Protein AF-A0A3B9GGZ8-F1 (afdb_monomer_lite)

pLDDT: mean 80.08, std 14.39, range [38.78, 94.44]

Secondary structure (DSSP, 8-state):
---PPPPP----------S--THHHHHHHHHHHHHHHHS-GGGHHHHHHHHHHHHHHTT--HHHHHHHSHHHHHHHTHHHHHT--HHHHHTT--TTSHHHHHHHHHHHHHHHHHHHHHHHHHHHT--HHHHHHHHHHHTGGG-HHHHHHHHHHHHHHHHHHHHHHHHHHHHHHHHHHTT--TTT-HHHHHHHHHHHHHHHHHHHHHHHHHHHHHH-GGGGG-THHHHHHHHHHHHHHHH--

Sequence (241 aa):
MSAAPSRPRQVHCVRSYRGLRGVGRFALYATLQIALFSVPPAALGAVALLILGLGYYEGLAWAAWLRRSWPALLIALGPALAAIPFKALTQGAGTAHWWPLWLPGLMRSARFFLVLSSAAWLSYGMSPVDLRDLIARLLKPLGKRLSGGIARAASLMLAFLPWTMAELKRADEAARLRGSDPAQRPLKHLAALSVPLAVRTLEKARRSAEALSLRDTGMAAAPFENAATSIAASVDKARRQ

Structure (mmCIF, N/CA/C/O backbone):
data_AF-A0A3B9GGZ8-F1
#
_entry.id   AF-A0A3B9GGZ8-F1
#
loop_
_atom_site.group_PDB
_atom_site.id
_atom_site.type_symbol
_atom_site.label_atom_id
_atom_site.label_alt_id
_atom_site.label_comp_id
_atom_site.label_asym_id
_atom_site.label_entity_id
_atom_site.label_seq_id
_atom_site.pdbx_PDB_ins_code
_atom_site.Cartn_x
_atom_site.Cartn_y
_atom_site.Cartn_z
_atom_site.occupancy
_atom_site.B_iso_or_equiv
_atom_site.auth_seq_id
_atom_site.auth_comp_id
_atom_site.auth_asym_id
_atom_site.auth_atom_id
_atom_site.pdbx_PDB_model_num
ATOM 1 N N . MET A 1 1 ? -40.585 32.257 14.306 1.00 40.88 1 MET A N 1
ATOM 2 C CA . MET A 1 1 ? -39.816 31.993 13.068 1.00 40.88 1 MET A CA 1
ATOM 3 C C . MET A 1 1 ? -38.906 30.803 13.311 1.00 40.88 1 MET A C 1
ATOM 5 O O . MET A 1 1 ? -37.999 30.891 14.124 1.00 40.88 1 MET A O 1
ATOM 9 N N . SER A 1 2 ? -39.247 29.667 12.703 1.00 40.97 2 SER A N 1
ATOM 10 C CA . SER A 1 2 ? -38.590 28.369 12.888 1.00 40.97 2 SER A CA 1
ATOM 11 C C . SER A 1 2 ? -37.432 28.239 11.894 1.00 40.97 2 SER A C 1
ATOM 13 O O . SER A 1 2 ? -37.660 28.302 10.687 1.00 40.97 2 SER A O 1
ATOM 15 N N . ALA A 1 3 ? -36.199 28.108 12.386 1.00 44.66 3 ALA A N 1
ATOM 16 C CA . ALA A 1 3 ? -35.019 27.868 11.560 1.00 44.66 3 ALA A CA 1
ATOM 17 C C . ALA A 1 3 ? -34.732 26.359 11.522 1.00 44.66 3 ALA A C 1
ATOM 19 O O . ALA A 1 3 ? -34.326 25.761 12.517 1.00 44.66 3 ALA A O 1
ATOM 20 N N . ALA A 1 4 ? -34.983 25.740 10.370 1.00 46.06 4 ALA A N 1
ATOM 21 C CA . ALA A 1 4 ? -34.677 24.338 10.116 1.00 46.06 4 ALA A CA 1
ATOM 22 C C . ALA A 1 4 ? -33.152 24.114 10.004 1.00 46.06 4 ALA A C 1
ATOM 24 O O . ALA A 1 4 ? -32.469 24.914 9.359 1.00 46.06 4 ALA A O 1
ATOM 25 N N . PRO A 1 5 ? -32.594 23.023 10.563 1.00 53.38 5 PRO A N 1
ATOM 26 C CA . PRO A 1 5 ? -31.178 22.713 10.417 1.00 53.38 5 PRO A CA 1
ATOM 27 C C . PRO A 1 5 ? -30.857 22.214 9.001 1.00 53.38 5 PRO A C 1
ATOM 29 O O . PRO A 1 5 ? -31.481 21.294 8.464 1.00 53.38 5 PRO A O 1
ATOM 32 N N . SER A 1 6 ? -29.842 22.832 8.405 1.00 52.91 6 SER A N 1
ATOM 33 C CA . SER A 1 6 ? -29.263 22.506 7.107 1.00 52.91 6 SER A CA 1
ATOM 34 C C . SER A 1 6 ? -28.698 21.079 7.092 1.00 52.91 6 SER A C 1
ATOM 36 O O . SER A 1 6 ? -27.754 20.740 7.805 1.00 52.91 6 SER A O 1
ATOM 38 N N . ARG A 1 7 ? -29.272 20.214 6.247 1.00 44.19 7 ARG A N 1
ATOM 39 C CA . ARG A 1 7 ? -28.728 18.874 5.981 1.00 44.19 7 ARG A CA 1
ATOM 40 C C . ARG A 1 7 ? -27.367 19.000 5.279 1.00 44.19 7 ARG A C 1
ATOM 42 O O . ARG A 1 7 ? -27.292 19.693 4.261 1.00 44.19 7 ARG A O 1
ATOM 49 N N . PRO A 1 8 ? -26.307 18.303 5.724 1.00 49.88 8 PRO A N 1
ATOM 50 C CA . PRO A 1 8 ? -25.069 18.249 4.961 1.00 49.88 8 PRO A CA 1
ATOM 51 C C . PRO A 1 8 ? -25.306 17.502 3.640 1.00 49.88 8 PRO A C 1
ATOM 53 O O . PRO A 1 8 ? -25.761 16.356 3.631 1.00 49.88 8 PRO A O 1
ATOM 56 N N . ARG A 1 9 ? -24.989 18.159 2.515 1.00 44.34 9 ARG A N 1
ATOM 57 C CA . ARG A 1 9 ? -24.921 17.548 1.178 1.00 44.34 9 ARG A CA 1
ATOM 58 C C . ARG A 1 9 ? -23.918 16.394 1.208 1.00 44.34 9 ARG A C 1
ATOM 60 O O . ARG A 1 9 ? -22.712 16.618 1.131 1.00 44.34 9 ARG A O 1
ATOM 67 N N . GLN A 1 10 ? -24.404 15.158 1.275 1.00 42.16 10 GLN A N 1
ATOM 68 C CA . GLN A 1 10 ? -23.586 14.002 0.929 1.00 42.16 10 GLN A CA 1
ATOM 69 C C . GLN A 1 10 ? -23.452 13.933 -0.590 1.00 42.16 10 GLN A C 1
ATOM 71 O O . GLN A 1 10 ? -24.317 13.417 -1.292 1.00 42.16 10 GLN A O 1
ATOM 76 N N . VAL A 1 11 ? -22.349 14.471 -1.103 1.00 40.03 11 VAL A N 1
ATOM 77 C CA . VAL A 1 11 ? -21.915 14.236 -2.481 1.00 40.03 11 VAL A CA 1
ATOM 78 C C . VAL A 1 11 ? -21.205 12.883 -2.511 1.00 40.03 11 VAL A C 1
ATOM 80 O O . VAL A 1 11 ? -19.980 12.805 -2.536 1.00 40.03 11 VAL A O 1
ATOM 83 N N . HIS A 1 12 ? -21.970 11.793 -2.491 1.00 38.78 12 HIS A N 1
ATOM 84 C CA . HIS A 1 12 ? -21.460 10.507 -2.958 1.00 38.78 12 HIS A CA 1
ATOM 85 C C . HIS A 1 12 ? -21.595 10.475 -4.478 1.00 38.78 12 HIS A C 1
ATOM 87 O O . HIS A 1 12 ? -22.550 9.946 -5.037 1.00 38.78 12 HIS A O 1
ATOM 93 N N . CYS A 1 13 ? -20.623 11.083 -5.158 1.00 39.72 13 CYS A N 1
ATOM 94 C CA . CYS A 1 13 ? -20.461 10.904 -6.592 1.00 39.72 13 CYS A CA 1
ATOM 95 C C . CYS A 1 13 ? -19.906 9.489 -6.814 1.00 39.72 13 CYS A C 1
ATOM 97 O O . CYS A 1 13 ? -18.695 9.273 -6.835 1.00 39.72 13 CYS A O 1
ATOM 99 N N . VAL A 1 14 ? -20.799 8.499 -6.892 1.00 45.41 14 VAL A N 1
ATOM 100 C CA . VAL A 1 14 ? -20.457 7.143 -7.330 1.00 45.41 14 VAL A CA 1
ATOM 101 C C . VAL A 1 14 ? -20.193 7.237 -8.827 1.00 45.41 14 VAL A C 1
ATOM 103 O O . VAL A 1 14 ? -21.093 7.092 -9.652 1.00 45.41 14 VAL A O 1
ATOM 106 N N . ARG A 1 15 ? -18.952 7.572 -9.189 1.00 52.91 15 ARG A N 1
ATOM 107 C CA . ARG A 1 15 ? -18.510 7.521 -10.580 1.00 52.91 15 ARG A CA 1
ATOM 108 C C . ARG A 1 15 ? -18.639 6.065 -11.023 1.00 52.91 15 ARG A C 1
ATOM 110 O O . ARG A 1 15 ? -18.058 5.173 -10.413 1.00 52.91 15 ARG A O 1
ATOM 117 N N . SER A 1 16 ? -19.469 5.827 -12.032 1.00 44.66 16 SER A N 1
ATOM 118 C CA . SER A 1 16 ? -19.675 4.499 -12.603 1.00 44.66 16 SER A CA 1
ATOM 119 C C . SER A 1 16 ? -18.382 4.063 -13.293 1.00 44.66 16 SER A C 1
ATOM 121 O O . SER A 1 16 ? -18.055 4.532 -14.383 1.00 44.66 16 SER A O 1
ATOM 123 N N . TYR A 1 17 ? -17.597 3.224 -12.619 1.00 53.62 17 TYR A N 1
ATOM 124 C CA . TYR A 1 17 ? -16.383 2.646 -13.180 1.00 53.62 17 TYR A CA 1
ATOM 125 C C . TYR A 1 17 ? -16.788 1.574 -14.197 1.00 53.62 17 TYR A C 1
ATOM 127 O O . TYR A 1 17 ? -17.181 0.469 -13.834 1.00 53.62 17 TYR A O 1
ATOM 135 N N . ARG A 1 18 ? -16.698 1.911 -15.488 1.00 52.03 18 ARG A N 1
ATOM 136 C CA . ARG A 1 18 ? -16.969 1.020 -16.635 1.00 52.03 18 ARG A CA 1
ATOM 137 C C . ARG A 1 18 ? -15.861 -0.025 -16.895 1.00 52.03 18 ARG A C 1
ATOM 139 O O . ARG A 1 18 ? -15.804 -0.592 -17.978 1.00 52.03 18 ARG A O 1
ATOM 146 N N . GLY A 1 19 ? -14.979 -0.279 -15.928 1.00 57.66 19 GLY A N 1
ATOM 147 C CA . GLY A 1 19 ? -13.815 -1.162 -16.071 1.00 57.66 19 GLY A CA 1
ATOM 148 C C . GLY A 1 19 ? -13.923 -2.461 -15.272 1.00 57.66 19 GLY A C 1
ATOM 149 O O . GLY A 1 19 ? -14.731 -2.565 -14.349 1.00 57.66 19 GLY A O 1
ATOM 150 N N . LEU A 1 20 ? -13.082 -3.440 -15.643 1.00 60.66 20 LEU A N 1
ATOM 151 C CA . LEU A 1 20 ? -12.813 -4.701 -14.930 1.00 60.66 20 LEU A CA 1
ATOM 152 C C . LEU A 1 20 ? -12.931 -4.502 -13.407 1.00 60.66 20 LEU A C 1
ATOM 154 O O . LEU A 1 20 ? -12.387 -3.541 -12.886 1.00 60.66 20 LEU A O 1
ATOM 158 N N . ARG A 1 21 ? -13.624 -5.374 -12.664 1.00 69.81 21 ARG A N 1
ATOM 159 C CA . ARG A 1 21 ? -13.810 -5.212 -11.203 1.00 69.81 21 ARG A CA 1
ATOM 160 C C . ARG A 1 21 ? -12.990 -6.230 -10.412 1.00 69.81 21 ARG A C 1
ATOM 162 O O . ARG A 1 21 ? -12.800 -7.369 -10.843 1.00 69.81 21 ARG A O 1
ATOM 169 N N . GLY A 1 22 ? -12.529 -5.819 -9.230 1.00 73.81 22 GLY A N 1
ATOM 170 C CA . GLY A 1 22 ? -11.928 -6.699 -8.223 1.00 73.81 22 GLY A CA 1
ATOM 171 C C . GLY A 1 22 ? -10.717 -7.496 -8.723 1.00 73.81 22 GLY A C 1
ATOM 172 O O . GLY A 1 22 ? -9.705 -6.926 -9.130 1.00 73.81 22 GLY A O 1
ATOM 173 N N . VAL A 1 23 ? -10.824 -8.830 -8.684 1.00 81.62 23 VAL A N 1
ATOM 174 C CA . VAL A 1 23 ? -9.724 -9.771 -8.976 1.00 81.62 23 VAL A CA 1
ATOM 175 C C . VAL A 1 23 ? -9.163 -9.614 -10.387 1.00 81.62 23 VAL A C 1
ATOM 177 O O . VAL A 1 23 ? -7.957 -9.736 -10.554 1.00 81.62 23 VAL A O 1
ATOM 180 N N . GLY A 1 24 ? -9.993 -9.299 -11.388 1.00 85.06 24 GLY A N 1
ATOM 181 C CA . GLY A 1 24 ? -9.528 -9.154 -12.772 1.00 85.06 24 GLY A CA 1
ATOM 182 C C . GLY A 1 24 ? -8.521 -8.013 -12.941 1.00 85.06 24 GLY A C 1
ATOM 183 O O . GLY A 1 24 ? -7.494 -8.188 -13.589 1.00 85.06 24 GLY A O 1
ATOM 184 N N . ARG A 1 25 ? -8.755 -6.869 -12.282 1.00 86.88 25 ARG A N 1
ATOM 185 C CA . ARG A 1 25 ? -7.796 -5.750 -12.281 1.00 86.88 25 ARG A CA 1
ATOM 186 C C . ARG A 1 25 ? -6.508 -6.102 -11.567 1.00 86.88 25 ARG A C 1
ATOM 188 O O . ARG A 1 25 ? -5.439 -5.732 -12.031 1.00 86.88 25 ARG A O 1
ATOM 195 N N . PHE A 1 26 ? -6.612 -6.788 -10.432 1.00 89.12 26 PHE A N 1
ATOM 196 C CA . PHE A 1 26 ? -5.434 -7.206 -9.685 1.00 89.12 26 PHE A CA 1
ATOM 197 C C . PHE A 1 26 ? -4.608 -8.228 -10.459 1.00 89.12 26 PHE A C 1
ATOM 199 O O . PHE A 1 26 ? -3.391 -8.116 -10.476 1.00 89.12 26 PHE A O 1
ATOM 206 N N . ALA A 1 27 ? -5.258 -9.183 -11.126 1.00 90.00 27 ALA A N 1
ATOM 207 C CA . ALA A 1 27 ? -4.586 -10.133 -11.999 1.00 90.00 27 ALA A CA 1
ATOM 208 C C . ALA A 1 27 ? -3.876 -9.395 -13.139 1.00 90.00 27 ALA A C 1
ATOM 210 O O . ALA A 1 27 ? -2.686 -9.607 -13.331 1.00 90.00 27 ALA A O 1
ATOM 211 N N . LEU A 1 28 ? -4.556 -8.453 -13.806 1.00 90.88 28 LEU A N 1
ATOM 212 C CA . LEU A 1 28 ? -3.945 -7.625 -14.849 1.00 90.88 28 LEU A CA 1
ATOM 213 C C . LEU A 1 28 ? -2.751 -6.823 -14.320 1.00 90.88 28 LEU A C 1
ATOM 215 O O . LEU A 1 28 ? -1.699 -6.802 -14.948 1.00 90.88 28 LEU A O 1
ATOM 219 N N . TYR A 1 29 ? -2.889 -6.206 -13.148 1.00 91.81 29 TYR A N 1
ATOM 220 C CA . TYR A 1 29 ? -1.802 -5.506 -12.472 1.00 91.81 29 TYR A CA 1
ATOM 221 C C . TYR A 1 29 ? -0.632 -6.444 -12.157 1.00 91.81 29 TYR A C 1
ATOM 223 O O . TYR A 1 29 ? 0.507 -6.107 -12.457 1.00 91.81 29 TYR A O 1
ATOM 231 N N . ALA A 1 30 ? -0.891 -7.624 -11.593 1.00 91.31 30 ALA A N 1
ATOM 232 C CA . ALA A 1 30 ? 0.137 -8.604 -11.265 1.00 91.31 30 ALA A CA 1
ATOM 233 C C . ALA A 1 30 ? 0.865 -9.087 -12.527 1.00 91.31 30 ALA A C 1
ATOM 235 O O . ALA A 1 30 ? 2.093 -9.112 -12.548 1.00 91.31 30 ALA A O 1
ATOM 236 N N . THR A 1 31 ? 0.129 -9.380 -13.603 1.00 92.12 31 THR A N 1
ATOM 237 C CA . THR A 1 31 ? 0.699 -9.696 -14.917 1.00 92.12 31 THR A CA 1
ATOM 238 C C . THR A 1 31 ? 1.547 -8.544 -15.442 1.00 92.12 31 THR A C 1
ATOM 240 O O . THR A 1 31 ? 2.644 -8.778 -15.937 1.00 92.12 31 THR A O 1
ATOM 243 N N . LEU A 1 32 ? 1.086 -7.301 -15.293 1.00 91.69 32 LEU A N 1
ATOM 244 C CA . LEU A 1 32 ? 1.820 -6.122 -15.733 1.00 91.69 32 LEU A CA 1
ATOM 245 C C . LEU A 1 32 ? 3.104 -5.913 -14.920 1.00 91.69 32 LEU A C 1
ATOM 247 O O . LEU A 1 32 ? 4.127 -5.548 -15.492 1.00 91.69 32 LEU A O 1
ATOM 251 N N . GLN A 1 33 ? 3.084 -6.203 -13.617 1.00 93.38 33 GLN A N 1
ATOM 252 C CA . GLN A 1 33 ? 4.286 -6.164 -12.784 1.00 93.38 33 GLN A CA 1
ATOM 253 C C . GLN A 1 33 ? 5.278 -7.261 -13.169 1.00 93.38 33 GLN A C 1
ATOM 255 O O . GLN A 1 33 ? 6.458 -6.970 -13.341 1.00 93.38 33 GLN A O 1
ATOM 260 N N . ILE A 1 34 ? 4.819 -8.498 -13.375 1.00 92.50 34 ILE A N 1
ATOM 261 C CA . ILE A 1 34 ? 5.681 -9.587 -13.857 1.00 92.50 34 ILE A CA 1
ATOM 262 C C . ILE A 1 34 ? 6.294 -9.203 -15.209 1.00 92.50 34 ILE A C 1
ATOM 264 O O . ILE A 1 34 ? 7.510 -9.270 -15.375 1.00 92.50 34 ILE A O 1
ATOM 268 N N . ALA A 1 35 ? 5.478 -8.705 -16.142 1.00 89.75 35 ALA A N 1
ATOM 269 C CA . ALA A 1 35 ? 5.946 -8.238 -17.441 1.00 89.75 35 ALA A CA 1
ATOM 270 C C . ALA A 1 35 ? 7.008 -7.138 -17.299 1.00 89.75 35 ALA A C 1
ATOM 272 O O . ALA A 1 35 ? 8.045 -7.203 -17.947 1.00 89.75 35 ALA A O 1
ATOM 273 N N . LEU A 1 36 ? 6.816 -6.165 -16.410 1.00 90.75 36 LEU A N 1
ATOM 274 C CA . LEU A 1 36 ? 7.761 -5.065 -16.230 1.00 90.75 36 LEU A CA 1
ATOM 275 C C . LEU A 1 36 ? 9.162 -5.523 -15.781 1.00 90.75 36 LEU A C 1
ATOM 277 O O . LEU A 1 36 ? 10.165 -4.915 -16.172 1.00 90.75 36 LEU A O 1
ATOM 281 N N . PHE A 1 37 ? 9.239 -6.595 -14.987 1.00 89.44 37 PHE A N 1
ATOM 282 C CA . PHE A 1 37 ? 10.506 -7.183 -14.547 1.00 89.44 37 PHE A CA 1
ATOM 283 C C . PHE A 1 37 ? 11.090 -8.192 -15.545 1.00 89.44 37 PHE A C 1
ATOM 285 O O . PHE A 1 37 ? 12.311 -8.305 -15.629 1.00 89.44 37 PHE A O 1
ATOM 292 N N . SER A 1 38 ? 10.257 -8.890 -16.318 1.00 89.31 38 SER A N 1
ATOM 293 C CA . SER A 1 38 ? 10.705 -9.908 -17.279 1.00 89.31 38 SER A CA 1
ATOM 294 C C . SER A 1 38 ? 11.048 -9.355 -18.667 1.00 89.31 38 SER A C 1
ATOM 296 O O . SER A 1 38 ? 11.796 -9.988 -19.408 1.00 89.31 38 SER A O 1
ATOM 298 N N . VAL A 1 39 ? 10.505 -8.197 -19.048 1.00 87.88 39 VAL A N 1
ATOM 299 C CA . VAL A 1 39 ? 10.599 -7.670 -20.417 1.00 87.88 39 VAL A CA 1
ATOM 300 C C . VAL A 1 39 ? 11.950 -6.973 -20.684 1.00 87.88 39 VAL A C 1
ATOM 302 O O . VAL A 1 39 ? 12.444 -6.204 -19.842 1.00 87.88 39 VAL A O 1
ATOM 305 N N . PRO A 1 40 ? 12.559 -7.194 -21.872 1.00 85.56 40 PRO A N 1
ATOM 306 C CA . PRO A 1 40 ? 13.797 -6.528 -22.270 1.00 85.56 40 PRO A CA 1
ATOM 307 C C . PRO A 1 40 ? 13.621 -5.006 -22.402 1.00 85.56 40 PRO A C 1
ATOM 309 O O . PRO A 1 40 ? 12.521 -4.522 -22.674 1.00 85.56 40 PRO A O 1
ATOM 312 N N . PRO A 1 41 ? 14.706 -4.221 -22.269 1.00 79.25 41 PRO A N 1
ATOM 313 C CA . PRO A 1 41 ? 14.638 -2.758 -22.260 1.00 79.25 41 PRO A CA 1
ATOM 314 C C . PRO A 1 41 ? 13.979 -2.158 -23.512 1.00 79.25 41 PRO A C 1
ATOM 316 O O . PRO A 1 41 ? 13.286 -1.152 -23.401 1.00 79.25 41 PRO A O 1
ATOM 319 N N . ALA A 1 42 ? 14.109 -2.805 -24.675 1.00 83.25 42 ALA A N 1
ATOM 320 C CA . ALA A 1 42 ? 13.475 -2.367 -25.921 1.00 83.25 42 ALA A CA 1
ATOM 321 C C . ALA A 1 42 ? 11.933 -2.378 -25.865 1.00 83.25 42 ALA A C 1
ATOM 323 O O . ALA A 1 42 ? 11.281 -1.545 -26.486 1.00 83.25 42 ALA A O 1
ATOM 324 N N . ALA A 1 43 ? 11.340 -3.288 -25.090 1.00 86.25 43 ALA A N 1
ATOM 325 C CA . ALA A 1 43 ? 9.890 -3.439 -24.986 1.00 86.25 43 ALA A CA 1
ATOM 326 C C . ALA A 1 43 ? 9.285 -2.701 -23.774 1.00 86.25 43 ALA A C 1
ATOM 328 O O . ALA A 1 43 ? 8.064 -2.675 -23.614 1.00 86.25 43 ALA A O 1
ATOM 329 N N . LEU A 1 44 ? 10.105 -2.011 -22.965 1.00 86.44 44 LEU A N 1
ATOM 330 C CA . LEU A 1 44 ? 9.617 -1.139 -21.887 1.00 86.44 44 LEU A CA 1
ATOM 331 C C . LEU A 1 44 ? 8.702 -0.029 -22.409 1.00 86.44 44 LEU A C 1
ATOM 333 O O . LEU A 1 44 ? 7.728 0.311 -21.744 1.00 86.44 44 LEU A O 1
ATOM 337 N N . GLY A 1 45 ? 8.982 0.508 -23.602 1.00 87.94 45 GLY A N 1
ATOM 338 C CA . GLY A 1 45 ? 8.139 1.527 -24.231 1.00 87.94 45 GLY A CA 1
ATOM 339 C C . GLY A 1 45 ? 6.722 1.023 -24.512 1.00 87.94 45 GLY A C 1
ATOM 340 O O . GLY A 1 45 ? 5.754 1.721 -24.223 1.00 87.94 45 GLY A O 1
ATOM 341 N N . ALA A 1 46 ? 6.582 -0.218 -24.985 1.00 89.31 46 ALA A N 1
ATOM 342 C CA . ALA A 1 46 ? 5.276 -0.828 -25.230 1.00 89.31 46 ALA A CA 1
ATOM 343 C C . ALA A 1 46 ? 4.486 -1.025 -23.925 1.00 89.31 46 ALA A C 1
ATOM 345 O O . ALA A 1 46 ? 3.304 -0.690 -23.860 1.00 89.31 46 ALA A O 1
ATOM 346 N N . VAL A 1 47 ? 5.149 -1.492 -22.858 1.00 90.12 47 VAL A N 1
ATOM 347 C CA . VAL A 1 47 ? 4.530 -1.614 -21.526 1.00 90.12 47 VAL A CA 1
ATOM 348 C C . VAL A 1 47 ? 4.150 -0.236 -20.972 1.00 90.12 47 VAL A C 1
ATOM 350 O O . VAL A 1 47 ? 3.065 -0.083 -20.415 1.00 90.12 47 VAL A O 1
ATOM 353 N N . ALA A 1 48 ? 4.988 0.787 -21.166 1.00 90.62 48 ALA A N 1
ATOM 354 C CA . ALA A 1 48 ? 4.682 2.159 -20.761 1.00 90.62 48 ALA A CA 1
ATOM 355 C C . ALA A 1 48 ? 3.417 2.677 -21.456 1.00 90.62 48 ALA A C 1
ATOM 357 O O . ALA A 1 48 ? 2.512 3.176 -20.789 1.00 90.62 48 ALA A O 1
ATOM 358 N N . LEU A 1 49 ? 3.326 2.514 -22.780 1.00 91.44 49 LEU A N 1
ATOM 359 C CA . LEU A 1 49 ? 2.153 2.910 -23.560 1.00 91.44 49 LEU A CA 1
ATOM 360 C C . LEU A 1 49 ? 0.894 2.159 -23.118 1.00 91.44 49 LEU A C 1
ATOM 362 O O . LEU A 1 49 ? -0.161 2.776 -22.995 1.00 91.44 49 LEU A O 1
ATOM 366 N N . LEU A 1 50 ? 1.008 0.864 -22.806 1.00 91.69 50 LEU A N 1
ATOM 367 C CA . LEU A 1 50 ? -0.096 0.068 -22.270 1.00 91.69 50 LEU A CA 1
ATOM 368 C C . LEU A 1 50 ? -0.607 0.639 -20.936 1.00 91.69 50 LEU A C 1
ATOM 370 O O . LEU A 1 50 ? -1.807 0.864 -20.793 1.00 91.69 50 LEU A O 1
ATOM 374 N N . ILE A 1 51 ? 0.288 0.915 -19.977 1.00 89.81 51 ILE A N 1
ATOM 375 C CA . ILE A 1 51 ? -0.074 1.502 -18.671 1.00 89.81 51 ILE A CA 1
ATOM 376 C C . ILE A 1 51 ? -0.738 2.866 -18.869 1.00 89.81 51 ILE A C 1
ATOM 378 O O . ILE A 1 51 ? -1.793 3.135 -18.292 1.00 89.81 51 ILE A O 1
ATOM 382 N N . LEU A 1 52 ? -0.132 3.731 -19.687 1.00 89.81 52 LEU A N 1
ATOM 383 C CA . LEU A 1 52 ? -0.639 5.078 -19.932 1.00 89.81 52 LEU A CA 1
ATOM 384 C C . LEU A 1 52 ? -2.011 5.048 -20.615 1.00 89.81 52 LEU A C 1
ATOM 386 O O . LEU A 1 52 ? -2.899 5.796 -20.201 1.00 89.81 52 LEU A O 1
ATOM 390 N N . GLY A 1 53 ? -2.202 4.155 -21.590 1.00 89.06 53 GLY A N 1
ATOM 391 C CA . GLY A 1 53 ? -3.468 3.933 -22.287 1.00 89.06 53 GLY A CA 1
ATOM 392 C C . GLY A 1 53 ? -4.569 3.407 -21.365 1.00 89.06 53 GLY A C 1
ATOM 393 O O . GLY A 1 53 ? -5.675 3.943 -21.374 1.00 89.06 53 GLY A O 1
ATOM 394 N N . LEU A 1 54 ? -4.253 2.434 -20.502 1.00 87.38 54 LEU A N 1
ATOM 395 C CA . LEU A 1 54 ? -5.159 1.938 -19.455 1.00 87.38 54 LEU A CA 1
ATOM 396 C C . LEU A 1 54 ? -5.571 3.057 -18.486 1.00 87.38 54 LEU A C 1
ATOM 398 O O . LEU A 1 54 ? -6.746 3.186 -18.147 1.00 87.38 54 LEU A O 1
ATOM 402 N N . GLY A 1 55 ? -4.620 3.900 -18.070 1.00 84.81 55 GLY A N 1
ATOM 403 C CA . GLY A 1 55 ? -4.899 5.076 -17.242 1.00 84.81 55 GLY A CA 1
ATOM 404 C C . GLY A 1 55 ? -5.785 6.104 -17.935 1.00 84.81 55 GLY A C 1
ATOM 405 O O . GLY A 1 55 ? -6.741 6.590 -17.335 1.00 84.81 55 GLY A O 1
ATOM 406 N N . TYR A 1 56 ? -5.509 6.401 -19.204 1.00 86.50 56 TYR A N 1
ATOM 407 C CA . TYR A 1 56 ? -6.290 7.355 -19.984 1.00 86.50 56 TYR A CA 1
ATOM 408 C C . TYR A 1 56 ? -7.731 6.876 -20.197 1.00 86.50 56 TYR A C 1
ATOM 410 O O . TYR A 1 56 ? -8.665 7.642 -19.964 1.00 86.50 56 TYR A O 1
ATOM 418 N N . TYR A 1 57 ? -7.920 5.598 -20.548 1.00 84.88 57 TYR A N 1
ATOM 419 C CA . TYR A 1 57 ? -9.244 4.995 -20.740 1.00 84.88 57 TYR A CA 1
ATOM 420 C C . TYR A 1 57 ? -10.117 5.076 -19.479 1.00 84.88 57 TYR A C 1
ATOM 422 O O . TYR A 1 57 ? -11.332 5.241 -19.554 1.00 84.88 57 TYR A O 1
ATOM 430 N N . GLU A 1 58 ? -9.497 5.015 -18.303 1.00 82.25 58 GLU A N 1
ATOM 431 C CA . GLU A 1 58 ? -10.194 5.096 -17.020 1.00 82.25 58 GLU A CA 1
ATOM 432 C C . GLU A 1 58 ? -10.340 6.520 -16.470 1.00 82.25 58 GLU A C 1
ATOM 434 O O . GLU A 1 58 ? -10.873 6.716 -15.376 1.00 82.25 58 GLU A O 1
ATOM 439 N N . GLY A 1 59 ? -9.900 7.529 -17.225 1.00 82.50 59 GLY A N 1
ATOM 440 C CA . GLY A 1 59 ? -9.994 8.931 -16.831 1.00 82.50 59 GLY A CA 1
ATOM 441 C C . GLY A 1 59 ? -8.987 9.339 -15.753 1.00 82.50 59 GLY A C 1
ATOM 442 O O . GLY A 1 59 ? -9.214 10.323 -15.040 1.00 82.50 59 GLY A O 1
ATOM 443 N N . LEU A 1 60 ? -7.876 8.606 -15.615 1.00 83.25 60 LEU A N 1
ATOM 444 C CA . LEU A 1 60 ? -6.769 8.994 -14.749 1.00 83.25 60 LEU A CA 1
ATOM 445 C C . LEU A 1 60 ? -6.058 10.211 -15.355 1.00 83.25 60 LEU A C 1
ATOM 447 O O . LEU A 1 60 ? -5.416 10.136 -16.402 1.00 83.25 60 LEU A O 1
ATOM 451 N N . ALA A 1 61 ? -6.127 11.347 -14.664 1.00 87.50 61 ALA A N 1
ATOM 452 C CA . ALA A 1 61 ? -5.377 12.536 -15.044 1.00 87.50 61 ALA A CA 1
ATOM 453 C C . ALA A 1 61 ? -3.888 12.358 -14.689 1.00 87.50 61 ALA A C 1
ATOM 455 O O . ALA A 1 61 ? -3.450 12.774 -13.614 1.00 87.50 61 ALA A O 1
ATOM 456 N N . TRP A 1 62 ? -3.106 11.756 -15.594 1.00 85.69 62 TRP A N 1
ATOM 457 C CA . TRP A 1 62 ? -1.672 11.485 -15.409 1.00 85.69 62 TRP A CA 1
ATOM 458 C C . TRP A 1 62 ? -0.878 12.704 -14.929 1.00 85.69 62 TRP A C 1
ATOM 460 O O . TRP A 1 62 ? -0.064 12.584 -14.019 1.00 85.69 62 TRP A O 1
ATOM 470 N N . ALA A 1 63 ? -1.175 13.896 -15.450 1.00 86.88 63 ALA A N 1
ATOM 471 C CA . ALA A 1 63 ? -0.525 15.135 -15.023 1.00 86.88 63 ALA A CA 1
ATOM 472 C C . ALA A 1 63 ? -0.855 15.526 -13.567 1.00 86.88 63 ALA A C 1
ATOM 474 O O . ALA A 1 63 ? 0.005 16.010 -12.828 1.00 86.88 63 ALA A O 1
ATOM 475 N N . ALA A 1 64 ? -2.098 15.310 -13.125 1.00 87.50 64 ALA A N 1
ATOM 476 C CA . ALA A 1 64 ? -2.495 15.568 -11.742 1.00 87.50 64 ALA A CA 1
ATOM 477 C C . ALA A 1 64 ? -1.878 14.539 -10.786 1.00 87.50 64 ALA A C 1
ATOM 479 O O . ALA A 1 64 ? -1.423 14.908 -9.703 1.00 87.50 64 ALA A O 1
ATOM 480 N N . TRP A 1 65 ? -1.816 13.273 -11.208 1.00 89.75 65 TRP A N 1
ATOM 481 C CA . TRP A 1 65 ? -1.124 12.225 -10.466 1.00 89.75 65 TRP A CA 1
ATOM 482 C C . TRP A 1 65 ? 0.369 12.533 -10.321 1.00 89.75 65 TRP A C 1
ATOM 484 O O . TRP A 1 65 ? 0.871 12.538 -9.203 1.00 89.75 65 TRP A O 1
ATOM 494 N N . LEU A 1 66 ? 1.053 12.888 -11.412 1.00 89.38 66 LEU A N 1
ATOM 495 C CA . LEU A 1 66 ? 2.488 13.183 -11.414 1.00 89.38 66 LEU A CA 1
ATOM 496 C C . LEU A 1 66 ? 2.836 14.320 -10.444 1.00 89.38 66 LEU A C 1
ATOM 498 O O . LEU A 1 66 ? 3.742 14.196 -9.625 1.00 89.38 66 LEU A O 1
ATOM 502 N N . ARG A 1 67 ? 2.055 15.405 -10.476 1.00 89.81 67 ARG A N 1
ATOM 503 C CA . ARG A 1 67 ? 2.222 16.552 -9.574 1.00 89.81 67 ARG A CA 1
ATOM 504 C C . ARG A 1 67 ? 1.959 16.197 -8.110 1.00 89.81 67 ARG A C 1
ATOM 506 O O . ARG A 1 67 ? 2.652 16.688 -7.227 1.00 89.81 67 ARG A O 1
ATOM 513 N N . ARG A 1 68 ? 0.974 15.337 -7.837 1.00 89.88 68 ARG A N 1
ATOM 514 C CA . ARG A 1 68 ? 0.667 14.879 -6.474 1.00 89.88 68 ARG A CA 1
ATOM 515 C C . ARG A 1 68 ? 1.715 13.900 -5.942 1.00 89.88 68 ARG A C 1
ATOM 517 O O . ARG A 1 68 ? 2.023 13.924 -4.755 1.00 89.88 68 ARG A O 1
ATOM 524 N N . SER A 1 69 ? 2.250 13.048 -6.807 1.00 89.94 69 SER A N 1
ATOM 525 C CA . SER A 1 69 ? 3.195 11.985 -6.464 1.00 89.94 69 SER A CA 1
ATOM 526 C C . SER A 1 69 ? 4.657 12.399 -6.606 1.00 89.94 69 SER A C 1
ATOM 528 O O 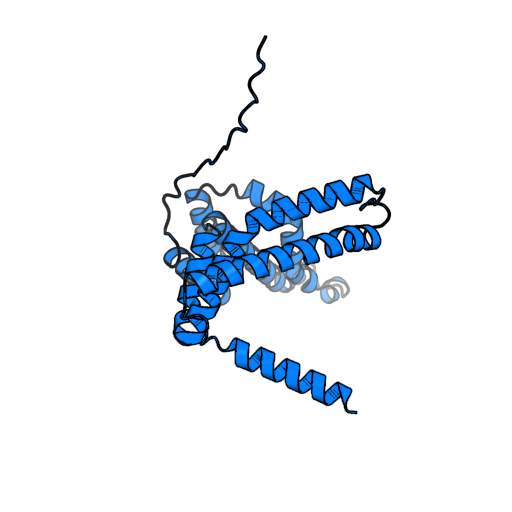. SER A 1 69 ? 5.528 11.547 -6.457 1.00 89.94 69 SER A O 1
ATOM 530 N N . TRP A 1 70 ? 4.944 13.688 -6.816 1.00 91.75 70 TRP A N 1
ATOM 531 C CA . TRP A 1 70 ? 6.302 14.206 -6.998 1.00 91.75 70 TRP A CA 1
ATOM 532 C C . TRP A 1 70 ? 7.340 13.690 -5.974 1.00 91.75 70 TRP A C 1
ATOM 534 O O . TRP A 1 70 ? 8.426 13.322 -6.420 1.00 91.75 70 TRP A O 1
ATOM 544 N N . PRO A 1 71 ? 7.047 13.512 -4.661 1.00 91.81 71 PRO A N 1
ATOM 545 C CA . PRO A 1 71 ? 8.050 13.010 -3.720 1.00 91.81 71 PRO A CA 1
ATOM 546 C C . PRO A 1 71 ? 8.390 11.535 -3.970 1.00 91.81 71 PRO A C 1
ATOM 548 O O . PRO A 1 71 ? 9.542 11.129 -3.870 1.00 91.81 71 PRO A O 1
ATOM 551 N N . ALA A 1 72 ? 7.397 10.724 -4.347 1.00 90.19 72 ALA A N 1
ATOM 552 C CA . ALA A 1 72 ? 7.620 9.323 -4.696 1.00 90.19 72 ALA A CA 1
ATOM 553 C C . ALA A 1 72 ? 8.430 9.192 -5.996 1.00 90.19 72 ALA A C 1
ATOM 555 O O . ALA A 1 72 ? 9.248 8.285 -6.132 1.00 90.19 72 ALA A O 1
ATOM 556 N N . LEU A 1 73 ? 8.242 10.124 -6.934 1.00 90.31 73 LEU A N 1
ATOM 557 C CA . LEU A 1 73 ? 9.000 10.173 -8.184 1.00 90.31 73 LEU A CA 1
ATOM 558 C C . LEU A 1 73 ? 10.462 10.567 -7.953 1.00 90.31 73 LEU A C 1
ATOM 560 O O . LEU A 1 73 ? 11.342 10.027 -8.617 1.00 90.31 73 LEU A O 1
ATOM 564 N N . LEU A 1 74 ? 10.741 11.434 -6.974 1.00 90.81 74 LEU A N 1
ATOM 565 C CA . LEU A 1 74 ? 12.118 11.705 -6.553 1.00 90.81 74 LEU A CA 1
ATOM 566 C C . LEU A 1 74 ? 12.813 10.442 -6.040 1.00 90.81 74 LEU A C 1
ATOM 568 O O . LEU A 1 74 ? 13.956 10.179 -6.400 1.00 90.81 74 LEU A O 1
ATOM 572 N N . ILE A 1 75 ? 12.113 9.622 -5.255 1.00 91.50 75 ILE A N 1
ATOM 573 C CA . ILE A 1 75 ? 12.651 8.337 -4.788 1.00 91.50 75 ILE A CA 1
ATOM 574 C C . ILE A 1 75 ? 12.887 7.392 -5.977 1.00 91.50 75 ILE A C 1
ATOM 576 O O . ILE A 1 75 ? 13.919 6.726 -6.043 1.00 91.50 75 ILE A O 1
ATOM 580 N N . ALA A 1 76 ? 11.983 7.375 -6.962 1.00 90.94 76 ALA A N 1
ATOM 581 C CA . ALA A 1 76 ? 12.138 6.576 -8.180 1.00 90.94 76 ALA A CA 1
ATOM 582 C C . ALA A 1 76 ? 13.332 7.006 -9.059 1.00 90.94 76 ALA A C 1
ATOM 584 O O . ALA A 1 76 ? 13.842 6.196 -9.836 1.00 90.94 76 ALA A O 1
ATOM 585 N N . LEU A 1 77 ? 13.828 8.241 -8.921 1.00 90.88 77 LEU A N 1
ATOM 586 C CA . LEU A 1 77 ? 15.072 8.699 -9.556 1.00 90.88 77 LEU A CA 1
ATOM 587 C C . LEU A 1 77 ? 16.336 8.176 -8.859 1.00 90.88 77 LEU A C 1
ATOM 589 O O . LEU A 1 77 ? 17.416 8.245 -9.441 1.00 90.88 77 LEU A O 1
ATOM 593 N N . GLY A 1 78 ? 16.217 7.604 -7.65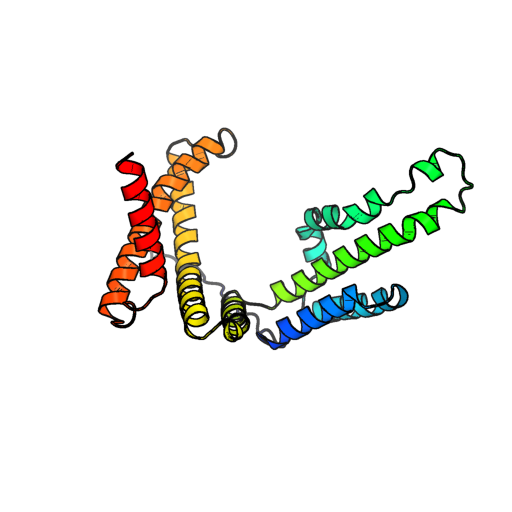8 1.00 90.62 78 GLY A N 1
ATOM 594 C CA . GLY A 1 78 ? 17.341 7.090 -6.873 1.00 90.62 78 GLY A CA 1
ATOM 595 C C . GLY A 1 78 ? 18.304 6.187 -7.659 1.00 90.62 78 GLY A C 1
ATOM 596 O O . GLY A 1 78 ? 19.502 6.456 -7.648 1.00 90.62 78 GLY A O 1
ATOM 597 N N . PRO A 1 79 ? 17.833 5.163 -8.396 1.00 90.25 79 PRO A N 1
ATOM 598 C CA . PRO A 1 79 ? 18.704 4.311 -9.208 1.00 90.25 79 PRO A CA 1
ATOM 599 C C . PRO A 1 79 ? 19.474 5.054 -10.306 1.00 90.25 79 PRO A C 1
ATOM 601 O O . PRO A 1 79 ? 20.633 4.726 -10.548 1.00 90.25 79 PRO A O 1
ATOM 604 N N . ALA A 1 80 ? 18.864 6.044 -10.961 1.00 90.38 80 ALA A N 1
ATOM 605 C CA . ALA A 1 80 ? 19.537 6.872 -11.957 1.00 90.38 80 ALA A CA 1
ATOM 606 C C . ALA A 1 80 ? 20.606 7.765 -11.318 1.00 90.38 80 ALA A C 1
ATOM 608 O O . ALA A 1 80 ? 21.683 7.906 -11.890 1.00 90.38 80 ALA A O 1
ATOM 609 N N . LEU A 1 81 ? 20.344 8.311 -10.126 1.00 88.69 81 LEU A N 1
ATOM 610 C CA . LEU A 1 81 ? 21.318 9.102 -9.368 1.00 88.69 81 LEU A CA 1
ATOM 611 C C . LEU A 1 81 ? 22.482 8.240 -8.854 1.00 88.69 81 LEU A C 1
ATOM 613 O O . LEU A 1 81 ? 23.640 8.632 -8.950 1.00 88.69 81 LEU A O 1
ATOM 617 N N . ALA A 1 82 ? 22.193 7.036 -8.361 1.00 87.44 82 ALA A N 1
ATOM 618 C CA . ALA A 1 82 ? 23.205 6.107 -7.862 1.00 87.44 82 ALA A CA 1
ATOM 619 C C . ALA A 1 82 ? 24.106 5.546 -8.974 1.00 87.44 82 ALA A C 1
ATOM 621 O O . ALA A 1 82 ? 25.257 5.197 -8.731 1.00 87.44 82 ALA A O 1
ATOM 622 N N . ALA A 1 83 ? 23.586 5.451 -10.197 1.00 85.94 83 ALA A N 1
ATOM 623 C CA . ALA A 1 83 ? 24.313 4.951 -11.358 1.00 85.94 83 ALA A CA 1
ATOM 624 C C . ALA A 1 83 ? 25.080 6.043 -12.120 1.00 85.94 83 ALA A C 1
ATOM 626 O O . ALA A 1 83 ? 25.579 5.772 -13.213 1.00 85.94 83 ALA A O 1
ATOM 627 N N . ILE A 1 84 ? 25.158 7.273 -11.594 1.00 84.50 84 ILE A N 1
ATOM 628 C CA . ILE A 1 84 ? 25.963 8.331 -12.210 1.00 84.50 84 ILE A CA 1
ATOM 629 C C . ILE A 1 84 ? 27.426 7.860 -12.228 1.00 84.50 84 ILE A C 1
ATOM 631 O O . ILE A 1 84 ? 27.983 7.562 -11.166 1.00 84.50 84 ILE A O 1
ATOM 635 N N . PRO A 1 85 ? 28.080 7.796 -13.402 1.00 79.56 85 PRO A N 1
ATOM 636 C CA . PRO A 1 85 ? 29.447 7.306 -13.520 1.00 79.56 85 PRO A CA 1
ATOM 637 C C . PRO A 1 85 ? 30.453 8.384 -13.077 1.00 79.56 85 PRO A C 1
ATOM 639 O O . PRO A 1 85 ? 31.272 8.852 -13.864 1.00 79.56 85 PRO A O 1
ATOM 642 N N . PHE A 1 86 ? 30.408 8.772 -11.797 1.00 75.12 86 PHE A N 1
ATOM 643 C CA . PHE A 1 86 ? 31.217 9.853 -11.214 1.00 75.12 86 PHE A CA 1
ATOM 644 C C . PHE A 1 86 ? 32.719 9.646 -11.456 1.00 75.12 86 PHE A C 1
ATOM 646 O O . PHE A 1 86 ? 33.435 10.591 -11.760 1.00 75.12 86 PHE A O 1
ATOM 653 N N . LYS A 1 87 ? 33.179 8.389 -11.405 1.00 69.25 87 LYS A N 1
ATOM 654 C CA . LYS A 1 87 ? 34.575 8.005 -11.673 1.00 69.25 87 LYS A CA 1
ATOM 655 C C . LYS A 1 87 ? 34.994 8.213 -13.132 1.00 69.25 87 LYS A C 1
ATOM 657 O O . LYS A 1 87 ? 36.121 8.614 -13.381 1.00 69.25 87 LYS A O 1
ATOM 662 N N . ALA A 1 88 ? 34.098 7.967 -14.090 1.00 69.19 88 ALA A N 1
ATOM 663 C CA . ALA A 1 88 ? 34.382 8.219 -15.505 1.00 69.19 88 ALA A CA 1
ATOM 664 C C . ALA A 1 88 ? 34.384 9.726 -15.812 1.00 69.19 88 ALA A C 1
ATOM 666 O O . ALA A 1 88 ? 35.145 10.178 -16.662 1.00 69.19 88 ALA A O 1
ATOM 667 N N . LEU A 1 89 ? 33.573 10.499 -15.076 1.00 68.38 89 LEU A N 1
ATOM 668 C CA . LEU A 1 89 ? 33.504 11.957 -15.179 1.00 68.38 89 LEU A CA 1
ATOM 669 C C . LEU A 1 89 ? 34.784 12.643 -14.673 1.00 68.38 89 LEU A C 1
ATOM 671 O O . LEU A 1 89 ? 35.232 13.618 -15.267 1.00 68.38 89 LEU A O 1
ATOM 675 N N . THR A 1 90 ? 35.379 12.142 -13.586 1.00 70.50 90 THR A N 1
ATOM 676 C CA . THR A 1 90 ? 36.567 12.753 -12.964 1.00 70.50 90 THR A CA 1
ATOM 677 C C . THR A 1 90 ? 37.891 12.324 -13.594 1.00 70.50 90 THR A C 1
ATOM 679 O O . THR A 1 90 ? 38.884 13.026 -13.436 1.00 70.50 90 THR A O 1
ATOM 682 N N . GLN A 1 91 ? 37.926 11.202 -14.320 1.00 68.81 91 GLN A N 1
ATOM 683 C CA . GLN A 1 91 ? 39.144 10.656 -14.939 1.00 68.81 91 GLN A CA 1
ATOM 684 C C . GLN A 1 91 ? 39.353 11.088 -16.402 1.00 68.81 91 GLN A C 1
ATOM 686 O O . GLN A 1 91 ? 40.227 10.555 -17.078 1.00 68.81 91 GLN A O 1
ATOM 691 N N . GLY A 1 92 ? 38.569 12.048 -16.910 1.00 60.75 92 GLY A N 1
ATOM 692 C CA . GLY A 1 92 ? 38.757 12.592 -18.261 1.00 60.75 92 GLY A CA 1
ATOM 693 C C . GLY A 1 92 ? 38.420 11.614 -19.391 1.00 60.75 92 GLY A C 1
ATOM 694 O O . GLY A 1 92 ? 38.869 11.810 -20.520 1.00 60.75 92 GLY A O 1
ATOM 695 N N . ALA A 1 93 ? 37.629 10.566 -19.121 1.00 59.31 93 ALA A N 1
ATOM 696 C CA . ALA A 1 93 ? 37.117 9.703 -20.178 1.00 59.31 93 ALA A CA 1
ATOM 697 C C . ALA A 1 93 ? 36.295 10.567 -21.146 1.00 59.31 93 ALA A C 1
ATOM 699 O O . ALA A 1 93 ? 35.362 11.252 -20.724 1.00 59.31 93 ALA A O 1
ATOM 700 N N . GLY A 1 94 ? 36.673 10.565 -22.430 1.00 60.69 94 GLY A N 1
ATOM 701 C CA . GLY A 1 94 ? 36.079 11.431 -23.448 1.00 60.69 94 GLY A CA 1
ATOM 702 C C . GLY A 1 94 ? 34.550 11.457 -23.372 1.00 60.69 94 GLY A C 1
ATOM 703 O O . GLY A 1 94 ? 33.912 10.430 -23.122 1.00 60.69 94 GLY A O 1
ATOM 704 N N . THR A 1 95 ? 33.971 12.634 -23.614 1.00 62.41 95 THR A N 1
ATOM 705 C CA . THR A 1 95 ? 32.541 12.980 -23.486 1.00 62.41 95 THR A CA 1
ATOM 706 C C . THR A 1 95 ? 31.561 12.017 -24.176 1.00 62.41 95 THR A C 1
ATOM 708 O O . THR A 1 95 ? 30.369 12.068 -23.891 1.00 62.41 95 THR A O 1
ATOM 711 N N . ALA A 1 96 ? 32.036 11.105 -25.026 1.00 65.06 96 ALA A N 1
ATOM 712 C CA . ALA A 1 96 ? 31.250 10.065 -25.682 1.00 65.06 96 ALA A CA 1
ATOM 713 C C . ALA A 1 96 ? 30.960 8.809 -24.820 1.00 65.06 96 ALA A C 1
ATOM 715 O O . ALA A 1 96 ? 30.002 8.095 -25.107 1.00 65.06 96 ALA A O 1
ATOM 716 N N . HIS A 1 97 ? 31.734 8.519 -23.763 1.00 70.06 97 HIS A N 1
ATOM 717 C CA . HIS A 1 97 ? 31.671 7.213 -23.072 1.00 70.06 97 HIS A CA 1
ATOM 718 C C . HIS A 1 97 ? 30.843 7.189 -21.777 1.00 70.06 97 HIS A C 1
ATOM 720 O O . HIS A 1 97 ? 30.512 6.113 -21.282 1.00 70.06 97 HIS A O 1
ATOM 726 N N . TRP A 1 98 ? 30.478 8.342 -21.209 1.00 74.94 98 TRP A N 1
ATOM 727 C CA . TRP A 1 98 ? 29.758 8.389 -19.926 1.00 74.94 98 TRP A CA 1
ATOM 728 C C . TRP A 1 98 ? 28.255 8.091 -20.065 1.00 74.94 98 TRP A C 1
ATOM 730 O O . TRP A 1 98 ? 27.662 7.483 -19.175 1.00 74.94 98 TRP A O 1
ATOM 740 N N . TRP A 1 99 ? 27.632 8.474 -21.184 1.00 77.69 99 TRP A N 1
ATOM 741 C CA . TRP A 1 99 ? 26.192 8.296 -21.403 1.00 77.69 99 TRP A CA 1
ATOM 742 C C . TRP A 1 99 ? 25.757 6.816 -21.452 1.00 77.69 99 TRP A C 1
ATOM 744 O O . TRP A 1 99 ? 24.811 6.456 -20.744 1.00 77.69 99 TRP A O 1
ATOM 754 N N . PRO A 1 100 ? 26.450 5.914 -22.183 1.00 84.44 100 PRO A N 1
ATOM 755 C CA . PRO A 1 100 ? 26.119 4.486 -22.176 1.00 84.44 100 PRO A CA 1
ATOM 756 C C . PRO A 1 100 ? 26.255 3.842 -20.792 1.00 84.44 100 PRO A C 1
ATOM 758 O O . PRO A 1 100 ? 25.485 2.944 -20.459 1.00 84.44 100 PRO A O 1
ATOM 761 N N . LEU A 1 101 ? 27.193 4.321 -19.965 1.00 83.12 101 LEU A N 1
ATOM 762 C CA . LEU A 1 101 ? 27.381 3.846 -18.589 1.00 83.12 101 LEU A CA 1
ATOM 763 C C . LEU A 1 101 ? 26.230 4.269 -17.667 1.00 83.12 101 LEU A C 1
ATOM 765 O O . LEU A 1 101 ? 25.916 3.567 -16.707 1.00 83.12 101 LEU A O 1
ATOM 769 N N . TRP A 1 102 ? 25.577 5.391 -17.972 1.00 86.44 102 TRP A N 1
ATOM 770 C CA . TRP A 1 102 ? 24.439 5.902 -17.212 1.00 86.44 102 TRP A CA 1
ATOM 771 C C . TRP A 1 102 ? 23.095 5.280 -17.631 1.00 86.44 102 TRP A C 1
ATOM 773 O O . TRP A 1 102 ? 22.158 5.195 -16.829 1.00 86.44 102 TRP A O 1
ATOM 783 N N . LEU A 1 103 ? 23.007 4.768 -18.864 1.00 87.88 103 LEU A N 1
ATOM 784 C CA . LEU A 1 103 ? 21.797 4.180 -19.447 1.00 87.88 103 LEU A CA 1
ATOM 785 C C . LEU A 1 103 ? 21.139 3.088 -18.571 1.00 87.88 103 LEU A C 1
ATOM 787 O O . LEU A 1 103 ? 19.920 3.138 -18.388 1.00 87.88 103 LEU A O 1
ATOM 791 N N . PRO A 1 104 ? 21.871 2.133 -17.955 1.00 87.62 104 PRO A N 1
ATOM 792 C CA . PRO A 1 104 ? 21.264 1.125 -17.084 1.00 87.62 104 PRO A CA 1
ATOM 793 C C . PRO A 1 104 ? 20.601 1.727 -15.839 1.00 87.62 104 PRO A C 1
ATOM 795 O O . PRO A 1 104 ? 19.572 1.226 -15.383 1.00 87.62 104 PRO A O 1
ATOM 798 N N . GLY A 1 105 ? 21.169 2.810 -15.299 1.00 88.06 105 GLY A N 1
ATOM 799 C CA . GLY A 1 105 ? 20.596 3.569 -14.189 1.00 88.06 105 GLY A CA 1
ATOM 800 C C . GLY A 1 105 ? 19.276 4.220 -14.564 1.00 88.06 105 GLY A C 1
ATOM 801 O O . GLY A 1 105 ? 18.269 4.039 -13.876 1.00 88.06 105 GLY A O 1
ATOM 802 N N . LEU A 1 106 ? 19.268 4.896 -15.714 1.00 89.00 106 LEU A N 1
ATOM 803 C CA . LEU A 1 106 ? 18.073 5.519 -16.272 1.00 89.00 106 LEU A CA 1
ATOM 804 C C . LEU A 1 106 ? 16.972 4.482 -16.542 1.00 89.00 106 LEU A C 1
ATOM 806 O O . LEU A 1 106 ? 15.813 4.703 -16.201 1.00 89.00 106 LEU A O 1
ATOM 810 N N . MET A 1 107 ? 17.336 3.309 -17.067 1.00 89.50 107 MET A N 1
ATOM 811 C CA . MET A 1 107 ? 16.408 2.199 -17.309 1.00 89.50 107 MET A CA 1
ATOM 812 C C . MET A 1 107 ? 15.829 1.600 -16.023 1.00 89.50 107 MET A C 1
ATOM 814 O O . MET A 1 107 ? 14.668 1.189 -16.007 1.00 89.50 107 MET A O 1
ATOM 818 N N . ARG A 1 108 ? 16.601 1.528 -14.931 1.00 91.25 108 ARG A N 1
ATOM 819 C CA . ARG A 1 108 ? 16.078 1.089 -13.625 1.00 91.25 108 ARG A CA 1
ATOM 820 C C . ARG A 1 108 ? 15.101 2.109 -13.064 1.00 91.25 108 ARG A C 1
ATOM 822 O O . ARG A 1 108 ? 14.007 1.721 -12.668 1.00 91.25 108 ARG A O 1
ATOM 829 N N . SER A 1 109 ? 15.450 3.393 -13.089 1.00 92.56 109 SER A N 1
ATOM 830 C CA . SER A 1 109 ? 14.530 4.451 -12.672 1.00 92.56 109 SER A CA 1
ATOM 831 C C . SER A 1 109 ? 13.255 4.446 -13.504 1.00 92.56 109 SER A C 1
ATOM 833 O O . SER A 1 109 ? 12.175 4.413 -12.924 1.00 92.56 109 SER A O 1
ATOM 835 N N . ALA A 1 110 ? 13.347 4.358 -14.834 1.00 91.06 110 ALA A N 1
ATOM 836 C CA . ALA A 1 110 ? 12.180 4.242 -15.707 1.00 91.06 110 ALA A CA 1
ATOM 837 C C . ALA A 1 110 ? 11.267 3.073 -15.295 1.00 91.06 110 ALA A C 1
ATOM 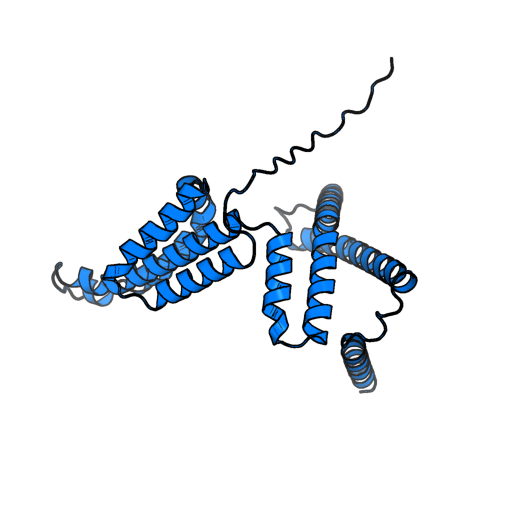839 O O . ALA A 1 110 ? 10.059 3.257 -15.174 1.00 91.06 110 ALA A O 1
ATOM 840 N N . ARG A 1 111 ? 11.824 1.895 -14.971 1.00 92.44 111 ARG A N 1
ATOM 841 C CA . ARG A 1 111 ? 11.034 0.779 -14.421 1.00 92.44 111 ARG A CA 1
ATOM 842 C C . ARG A 1 111 ? 10.338 1.147 -13.112 1.00 92.44 111 ARG A C 1
ATOM 844 O O . ARG A 1 111 ? 9.146 0.896 -12.994 1.00 92.44 111 ARG A O 1
ATOM 851 N N . PHE A 1 112 ? 11.023 1.778 -12.157 1.00 92.25 112 PHE A N 1
ATOM 852 C CA . PHE A 1 112 ? 10.379 2.244 -10.920 1.00 92.25 112 PHE A CA 1
ATOM 853 C C . PHE A 1 112 ? 9.237 3.230 -11.188 1.00 92.25 112 PHE A C 1
ATOM 855 O O . PHE A 1 112 ? 8.176 3.107 -10.577 1.00 92.25 112 PHE A O 1
ATOM 862 N N . PHE A 1 113 ? 9.407 4.158 -12.133 1.00 92.50 113 PHE A N 1
ATOM 863 C CA . PHE A 1 113 ? 8.327 5.043 -12.574 1.00 92.50 113 PHE A CA 1
ATOM 864 C C . PHE A 1 113 ? 7.123 4.243 -13.087 1.00 92.50 113 PHE A C 1
ATOM 866 O O . PHE A 1 113 ? 6.006 4.480 -12.632 1.00 92.50 113 PHE A O 1
ATOM 873 N N . LEU A 1 114 ? 7.342 3.251 -13.957 1.00 91.94 114 LEU A N 1
ATOM 874 C CA . LEU A 1 114 ? 6.274 2.386 -14.468 1.00 91.94 114 LEU A CA 1
ATOM 875 C C . LEU A 1 114 ? 5.590 1.569 -13.357 1.00 91.94 114 LEU A C 1
ATOM 877 O O . LEU A 1 114 ? 4.364 1.454 -13.368 1.00 91.94 114 LEU A O 1
ATOM 881 N N . VAL A 1 115 ? 6.343 1.051 -12.375 1.00 93.75 115 VAL A N 1
ATOM 882 C CA . VAL A 1 115 ? 5.780 0.358 -11.197 1.00 93.75 115 VAL A CA 1
ATOM 883 C C . VAL A 1 115 ? 4.818 1.288 -10.459 1.00 93.75 115 VAL A C 1
ATOM 885 O O . VAL A 1 115 ? 3.685 0.900 -10.168 1.00 93.75 115 VAL A O 1
ATOM 888 N N . LEU A 1 116 ? 5.253 2.519 -10.173 1.00 93.19 116 LEU A N 1
ATOM 889 C CA . LEU A 1 116 ? 4.451 3.505 -9.448 1.00 93.19 116 LEU A CA 1
ATOM 890 C C . LEU A 1 116 ? 3.215 3.932 -10.247 1.00 93.19 116 LEU A C 1
ATOM 892 O O . LEU A 1 116 ? 2.124 4.018 -9.684 1.00 93.19 116 LEU A O 1
ATOM 896 N N . SER A 1 117 ? 3.360 4.156 -11.552 1.00 91.31 117 SER A N 1
ATOM 897 C CA . SER A 1 117 ? 2.250 4.492 -12.447 1.00 91.31 117 SER A CA 1
ATOM 898 C C . SER A 1 117 ? 1.218 3.363 -12.528 1.00 91.31 117 SER A C 1
ATOM 900 O O . SER A 1 117 ? 0.017 3.616 -12.429 1.00 91.31 117 SER A O 1
ATOM 902 N N . SER A 1 118 ? 1.664 2.110 -12.628 1.00 90.94 118 SER A N 1
ATOM 903 C CA . SER A 1 118 ? 0.786 0.935 -12.601 1.00 90.94 118 SER A CA 1
ATOM 904 C C . SER A 1 118 ? 0.052 0.795 -11.260 1.00 90.94 118 SER A C 1
ATOM 906 O O . SER A 1 118 ? -1.159 0.567 -11.219 1.00 90.94 118 SER A O 1
ATOM 908 N N . ALA A 1 119 ? 0.751 1.017 -10.141 1.00 91.69 119 ALA A N 1
ATOM 909 C CA . ALA A 1 119 ? 0.148 0.994 -8.808 1.00 91.69 119 ALA A CA 1
ATOM 910 C C . ALA A 1 119 ? -0.898 2.110 -8.623 1.00 91.69 119 ALA A C 1
ATOM 912 O O . ALA A 1 119 ? -1.940 1.897 -7.994 1.00 91.69 119 ALA A O 1
ATOM 913 N N . ALA A 1 120 ? -0.660 3.285 -9.209 1.00 88.50 120 ALA A N 1
ATOM 914 C CA . ALA A 1 120 ? -1.608 4.391 -9.215 1.00 88.50 120 ALA A CA 1
ATOM 915 C C . ALA A 1 120 ? -2.877 4.064 -10.004 1.00 88.50 120 ALA A C 1
ATOM 917 O O . ALA A 1 120 ? -3.980 4.325 -9.523 1.00 88.50 120 ALA A O 1
ATOM 918 N N . TRP A 1 121 ? -2.726 3.445 -11.177 1.00 89.38 121 TRP A N 1
ATOM 919 C CA . TRP A 1 121 ? -3.847 2.952 -11.973 1.00 89.38 121 TRP A CA 1
ATOM 920 C C . TRP A 1 121 ? -4.681 1.911 -11.209 1.00 89.38 121 TRP A C 1
ATOM 922 O O . TRP A 1 121 ? -5.913 1.991 -11.187 1.00 89.38 121 TRP A O 1
ATOM 932 N N . LEU A 1 122 ? -4.030 0.968 -10.518 1.00 88.69 122 LEU A N 1
ATOM 933 C CA . LEU A 1 122 ? -4.730 -0.008 -9.679 1.00 88.69 122 LEU A CA 1
ATOM 934 C C . LEU A 1 122 ? -5.511 0.684 -8.552 1.00 88.69 122 LEU A C 1
ATOM 936 O O . LEU A 1 122 ? -6.696 0.411 -8.366 1.00 88.69 122 LEU A O 1
ATOM 940 N N . SER A 1 123 ? -4.855 1.601 -7.838 1.00 86.81 123 SER A N 1
ATOM 941 C CA . SER A 1 123 ? -5.425 2.310 -6.684 1.00 86.81 123 SER A CA 1
ATOM 942 C C . SER A 1 123 ? -6.596 3.214 -7.066 1.00 86.81 123 SER A C 1
ATOM 944 O O . SER A 1 123 ? -7.548 3.341 -6.305 1.00 86.81 123 SER A O 1
ATOM 946 N N . TYR A 1 124 ? -6.550 3.835 -8.246 1.00 84.06 124 TYR A N 1
ATOM 947 C CA . TYR A 1 124 ? -7.624 4.705 -8.723 1.00 84.06 124 TYR A CA 1
ATOM 948 C C . TYR A 1 124 ? -8.918 3.942 -9.039 1.00 84.06 124 TYR A C 1
ATOM 950 O O . TYR A 1 124 ? -10.013 4.465 -8.829 1.00 84.06 124 TYR A O 1
ATOM 958 N N . GLY A 1 125 ? -8.790 2.712 -9.544 1.00 80.62 125 GLY A N 1
ATOM 959 C CA . GLY A 1 125 ? -9.919 1.884 -9.965 1.00 80.62 125 GLY A CA 1
ATOM 960 C C . GLY A 1 125 ? -10.416 0.877 -8.925 1.00 80.62 125 GLY A C 1
ATOM 961 O O . GLY A 1 125 ? -11.301 0.088 -9.247 1.00 80.62 125 GLY A O 1
ATOM 962 N N . MET A 1 126 ? -9.862 0.858 -7.706 1.00 84.31 126 MET A N 1
ATOM 963 C CA . MET A 1 126 ? -10.294 -0.046 -6.633 1.00 84.31 126 MET A CA 1
ATOM 964 C C . MET A 1 126 ? -10.935 0.702 -5.465 1.00 84.31 126 MET A C 1
ATOM 966 O O . MET A 1 126 ? -10.354 1.632 -4.910 1.00 84.31 126 MET A O 1
ATOM 970 N N . SER A 1 127 ? -12.114 0.241 -5.035 1.00 82.88 127 SER A N 1
ATOM 971 C CA . SER A 1 127 ? -12.702 0.688 -3.772 1.00 82.88 127 SER A CA 1
ATOM 972 C C . SER A 1 127 ? -12.068 -0.044 -2.575 1.00 82.88 127 SER A C 1
ATOM 974 O O . SER A 1 127 ? -11.583 -1.171 -2.722 1.00 82.88 127 SER A O 1
ATOM 976 N N . PRO A 1 128 ? -12.108 0.532 -1.359 1.00 79.88 128 PRO A N 1
ATOM 977 C CA . PRO A 1 128 ? -11.612 -0.143 -0.156 1.00 79.88 128 PRO A CA 1
ATOM 978 C C . PRO A 1 128 ? -12.303 -1.490 0.118 1.00 79.88 128 PRO A C 1
ATOM 980 O O . PRO A 1 128 ? -11.687 -2.409 0.656 1.00 79.88 128 PRO A O 1
ATOM 983 N N . VAL A 1 129 ? -13.576 -1.618 -0.275 1.00 80.75 129 VAL A N 1
ATOM 984 C CA . VAL A 1 129 ? -14.353 -2.859 -0.136 1.00 80.75 129 VAL A CA 1
ATOM 985 C C . VAL A 1 129 ? -13.870 -3.912 -1.135 1.00 80.75 129 VAL A C 1
ATOM 987 O O . VAL A 1 129 ? -13.625 -5.050 -0.742 1.00 80.75 129 VAL A O 1
ATOM 990 N N . ASP A 1 130 ? -13.643 -3.525 -2.395 1.00 82.69 130 ASP A N 1
ATOM 991 C CA . ASP A 1 130 ? -13.104 -4.434 -3.415 1.00 82.69 130 ASP A CA 1
ATOM 992 C C . ASP A 1 130 ? -11.700 -4.930 -3.042 1.00 82.69 130 ASP A C 1
ATOM 994 O O . ASP A 1 130 ? -11.382 -6.105 -3.233 1.00 82.69 130 ASP A O 1
ATOM 998 N N . LEU A 1 131 ? -10.865 -4.054 -2.469 1.00 83.06 131 LEU A N 1
ATOM 999 C CA . LEU A 1 131 ? -9.523 -4.404 -2.003 1.00 83.06 131 LEU A CA 1
ATOM 1000 C C . LEU A 1 131 ? -9.564 -5.410 -0.846 1.00 83.06 131 LEU A C 1
ATOM 1002 O O . LEU A 1 131 ? -8.789 -6.365 -0.820 1.00 83.06 131 LEU A O 1
ATOM 1006 N N . ARG A 1 132 ? -10.491 -5.242 0.101 1.00 82.75 132 ARG A N 1
ATOM 1007 C CA . ARG A 1 132 ? -10.703 -6.214 1.180 1.00 82.75 132 ARG A CA 1
ATOM 1008 C C . ARG A 1 132 ? -11.096 -7.581 0.624 1.00 82.75 132 ARG A C 1
ATOM 1010 O O . ARG A 1 132 ? -10.521 -8.595 1.017 1.00 82.75 132 ARG A O 1
ATOM 1017 N N . ASP A 1 133 ? -12.068 -7.612 -0.281 1.00 82.06 133 ASP A N 1
ATOM 1018 C CA . ASP A 1 133 ? -12.558 -8.862 -0.864 1.00 82.06 133 ASP A CA 1
ATOM 1019 C C . ASP A 1 133 ? -11.469 -9.554 -1.693 1.00 82.06 133 ASP A C 1
ATOM 1021 O O . ASP A 1 133 ? -11.369 -10.784 -1.694 1.00 82.06 133 ASP A O 1
ATOM 1025 N N . LEU A 1 134 ? -10.603 -8.772 -2.343 1.00 85.31 134 LEU A N 1
ATOM 1026 C CA . LEU A 1 134 ? -9.400 -9.265 -3.000 1.00 85.31 134 LEU A CA 1
ATOM 1027 C C . LEU A 1 134 ? -8.455 -9.955 -2.008 1.00 85.31 134 LEU A C 1
ATOM 1029 O O . LEU A 1 134 ? -8.058 -11.094 -2.248 1.00 85.31 134 LEU A O 1
ATOM 1033 N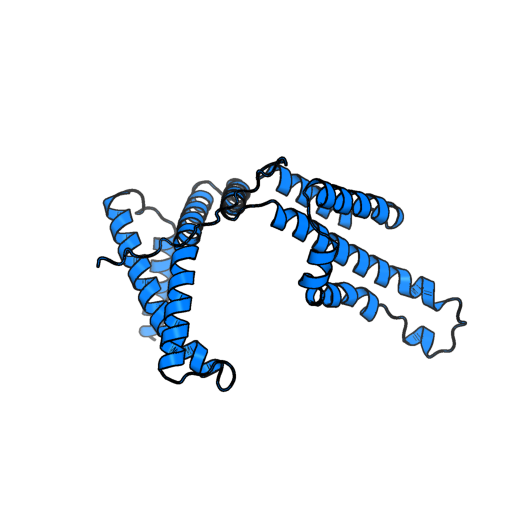 N . ILE A 1 135 ? -8.122 -9.297 -0.894 1.00 83.25 135 ILE A N 1
ATOM 1034 C CA . ILE A 1 135 ? -7.242 -9.859 0.141 1.00 83.25 135 ILE A CA 1
ATOM 1035 C C . ILE A 1 135 ? -7.833 -11.169 0.674 1.00 83.25 135 ILE A C 1
ATOM 1037 O O . ILE A 1 135 ? -7.126 -12.169 0.770 1.00 83.25 135 ILE A O 1
ATOM 1041 N N . ALA A 1 136 ? -9.143 -11.218 0.935 1.00 80.12 136 ALA A N 1
ATOM 1042 C CA . ALA A 1 136 ? -9.813 -12.437 1.387 1.00 80.12 136 ALA A CA 1
ATOM 1043 C C . ALA A 1 136 ? -9.675 -13.597 0.382 1.00 80.12 136 ALA A C 1
ATOM 1045 O O . ALA A 1 136 ? -9.439 -14.741 0.778 1.00 80.12 136 ALA A O 1
ATOM 1046 N N . ARG A 1 137 ? -9.786 -13.314 -0.923 1.00 82.81 137 ARG A N 1
ATOM 1047 C CA . ARG A 1 137 ? -9.587 -14.315 -1.984 1.00 82.81 137 ARG A CA 1
ATOM 1048 C C . ARG A 1 137 ? -8.127 -14.748 -2.099 1.00 82.81 137 ARG A C 1
ATOM 1050 O O . ARG A 1 137 ? -7.879 -15.939 -2.261 1.00 82.81 137 ARG A O 1
ATOM 1057 N N . LEU A 1 138 ? -7.184 -13.816 -1.970 1.00 83.44 138 LEU A N 1
ATOM 1058 C CA . LEU A 1 138 ? -5.747 -14.094 -2.019 1.00 83.44 138 LEU A CA 1
ATOM 1059 C C . LEU A 1 138 ? -5.279 -14.948 -0.831 1.00 83.44 138 LEU A C 1
ATOM 1061 O O . LEU A 1 138 ? -4.353 -15.737 -0.971 1.00 83.44 138 LEU A O 1
ATOM 1065 N N . LEU A 1 139 ? -5.955 -14.841 0.317 1.00 81.19 139 LEU A N 1
ATOM 1066 C CA . LEU A 1 139 ? -5.686 -15.645 1.513 1.00 81.19 139 LEU A CA 1
ATOM 1067 C C . LEU A 1 139 ? -6.369 -17.022 1.513 1.00 81.19 139 LEU A C 1
ATOM 1069 O O . LEU A 1 139 ? -6.039 -17.858 2.349 1.00 81.19 139 LEU A O 1
ATOM 1073 N N . LYS A 1 140 ? -7.297 -17.297 0.588 1.00 79.69 140 LYS A N 1
ATOM 1074 C CA . LYS A 1 140 ? -7.971 -18.602 0.461 1.00 79.69 140 LYS A CA 1
ATOM 1075 C C . LYS A 1 140 ? -7.018 -19.814 0.367 1.00 79.69 140 LYS A C 1
ATOM 1077 O O . LYS A 1 140 ? -7.319 -20.811 1.028 1.00 79.69 140 LYS A O 1
ATOM 1082 N N . PRO A 1 141 ? -5.895 -19.782 -0.386 1.00 81.25 141 PRO A N 1
ATOM 1083 C CA . PRO A 1 141 ? -4.942 -20.898 -0.416 1.00 81.25 141 PRO A CA 1
ATOM 1084 C C . PRO A 1 141 ? -4.236 -21.151 0.925 1.00 81.25 141 PRO A C 1
ATOM 1086 O O . PRO A 1 141 ? -3.748 -22.251 1.146 1.00 81.25 141 PRO A O 1
ATOM 1089 N N . LEU A 1 142 ? -4.228 -20.180 1.844 1.00 74.75 142 LEU A N 1
ATOM 1090 C CA . LEU A 1 142 ? -3.555 -20.276 3.144 1.00 74.75 142 LEU A CA 1
ATOM 1091 C C . LEU A 1 142 ? -4.370 -21.045 4.211 1.00 74.75 142 LEU A C 1
ATOM 1093 O O . LEU A 1 142 ? -3.935 -21.174 5.352 1.00 74.75 142 LEU A O 1
ATOM 1097 N N . GLY A 1 143 ? -5.552 -21.565 3.849 1.00 75.81 143 GLY A N 1
ATOM 1098 C CA . GLY A 1 143 ? -6.396 -22.420 4.692 1.00 75.81 143 GLY A CA 1
ATOM 1099 C C . GLY A 1 143 ? -7.688 -21.748 5.177 1.00 75.81 143 GLY A C 1
ATOM 1100 O O . GLY A 1 143 ? -7.689 -20.611 5.646 1.00 75.81 143 GLY A O 1
ATOM 1101 N N . LYS A 1 144 ? -8.809 -22.491 5.123 1.00 72.06 144 LYS A N 1
ATOM 1102 C CA . LYS A 1 144 ? -10.183 -21.980 5.346 1.00 72.06 144 LYS A CA 1
ATOM 1103 C C . LYS A 1 144 ? -10.396 -21.295 6.710 1.00 72.06 144 LYS A C 1
ATOM 1105 O O . LYS A 1 144 ? -11.171 -20.344 6.796 1.00 72.06 144 LYS A O 1
ATOM 1110 N N . ARG A 1 145 ? -9.730 -21.768 7.775 1.00 73.62 145 ARG A N 1
ATOM 1111 C CA . ARG A 1 145 ? -9.876 -21.222 9.143 1.00 73.62 145 ARG A CA 1
ATOM 1112 C C . ARG A 1 145 ? -9.169 -19.869 9.305 1.00 73.62 145 ARG A C 1
ATOM 1114 O O . ARG A 1 145 ? -9.788 -18.910 9.762 1.00 73.62 145 ARG A O 1
ATOM 1121 N N . LEU A 1 146 ? -7.905 -19.778 8.883 1.00 73.62 146 LEU A N 1
ATOM 1122 C CA . LEU A 1 146 ? -7.106 -18.545 8.935 1.00 73.62 146 LEU A CA 1
ATOM 1123 C C . LEU A 1 146 ? -7.662 -17.478 7.989 1.00 73.62 146 LEU A C 1
ATOM 1125 O O . LEU A 1 146 ? -7.868 -16.337 8.401 1.00 73.62 146 LEU A O 1
ATOM 1129 N N . SER A 1 147 ? -7.994 -17.859 6.752 1.00 75.69 147 SER A N 1
ATOM 1130 C CA . SER A 1 147 ? -8.533 -16.930 5.757 1.00 75.69 147 SER A CA 1
ATOM 1131 C C . SER A 1 147 ? -9.860 -16.317 6.213 1.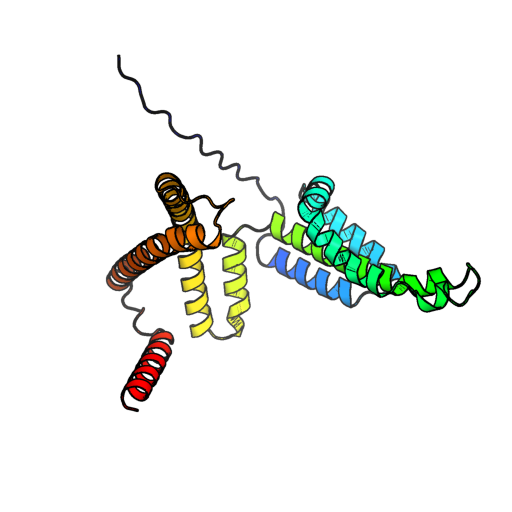00 75.69 147 SER A C 1
ATOM 1133 O O . SER A 1 147 ? -10.068 -15.114 6.074 1.00 75.69 147 SER A O 1
ATOM 1135 N N . GLY A 1 148 ? -10.746 -17.129 6.803 1.00 76.19 148 GLY A N 1
ATOM 1136 C CA . GLY A 1 148 ? -12.039 -16.673 7.310 1.00 76.19 148 GLY A CA 1
ATOM 1137 C C . GLY A 1 148 ? -11.921 -15.754 8.529 1.00 76.19 148 GLY A C 1
ATOM 1138 O O . GLY A 1 148 ? -12.677 -14.790 8.641 1.00 76.19 148 GLY A O 1
ATOM 1139 N N . GLY A 1 149 ? -10.973 -16.017 9.435 1.00 76.81 149 GLY A N 1
ATOM 1140 C CA . GLY A 1 149 ? -10.693 -15.137 10.575 1.00 76.81 149 GLY A CA 1
ATOM 1141 C C . GLY A 1 149 ? -10.168 -13.770 10.135 1.00 76.81 149 GLY A C 1
ATOM 1142 O O . GLY A 1 149 ? -10.712 -12.739 10.530 1.00 76.81 149 GLY A O 1
ATOM 1143 N N . ILE A 1 150 ? -9.171 -13.761 9.246 1.00 79.19 150 ILE A N 1
ATOM 1144 C CA . ILE A 1 150 ? -8.549 -12.529 8.744 1.00 79.19 150 ILE A CA 1
ATOM 1145 C C . ILE A 1 150 ? -9.542 -11.711 7.911 1.00 79.19 150 ILE A C 1
ATOM 1147 O O . ILE A 1 150 ? -9.648 -10.502 8.101 1.00 79.19 150 ILE A O 1
ATOM 1151 N N . ALA A 1 151 ? -10.329 -12.351 7.041 1.00 80.94 151 ALA A N 1
ATOM 1152 C CA . ALA A 1 151 ? -11.335 -11.661 6.233 1.00 80.94 151 ALA A CA 1
ATOM 1153 C C . ALA A 1 151 ? -12.426 -10.995 7.092 1.00 80.94 151 ALA A C 1
ATOM 1155 O O . ALA A 1 151 ? -12.843 -9.868 6.803 1.00 80.94 151 ALA A O 1
ATOM 1156 N N . ARG A 1 152 ? -12.870 -11.657 8.170 1.00 80.56 152 ARG A N 1
ATOM 1157 C CA . ARG A 1 152 ? -13.828 -11.077 9.124 1.00 80.56 152 ARG A CA 1
ATOM 1158 C C . ARG A 1 152 ? -13.222 -9.906 9.894 1.00 80.56 15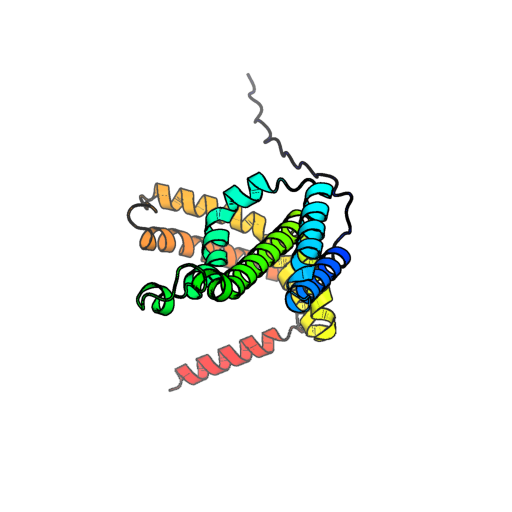2 ARG A C 1
ATOM 1160 O O . ARG A 1 152 ? -13.843 -8.847 9.943 1.00 80.56 152 ARG A O 1
ATOM 1167 N N . ALA A 1 153 ? -12.003 -10.052 10.415 1.00 84.62 153 ALA A N 1
ATOM 1168 C CA . ALA A 1 153 ? -11.299 -8.969 11.101 1.00 84.62 153 ALA A CA 1
ATOM 1169 C C . ALA A 1 153 ? -11.090 -7.753 10.182 1.00 84.62 153 ALA A C 1
ATOM 1171 O O . ALA A 1 153 ? -11.421 -6.634 10.560 1.00 84.62 153 ALA A O 1
ATOM 1172 N N . ALA A 1 154 ? -10.644 -7.970 8.941 1.00 84.19 154 ALA A N 1
ATOM 1173 C CA . ALA A 1 154 ? -10.479 -6.912 7.945 1.00 84.19 154 ALA A CA 1
ATOM 1174 C C . ALA A 1 154 ? -11.810 -6.225 7.593 1.00 84.19 154 ALA A C 1
ATOM 1176 O O . ALA A 1 154 ? -11.862 -5.004 7.459 1.00 84.19 154 ALA A O 1
ATOM 1177 N N . SER A 1 155 ? -12.904 -6.990 7.487 1.00 84.00 155 SER A N 1
ATOM 1178 C CA . SER A 1 155 ? -14.252 -6.439 7.276 1.00 84.00 155 SER A CA 1
ATOM 1179 C C . SER A 1 155 ? -14.684 -5.534 8.420 1.00 84.00 155 SER A C 1
ATOM 1181 O O . SER A 1 155 ? -15.186 -4.438 8.180 1.00 84.00 155 SER A O 1
ATOM 1183 N N . LEU A 1 156 ? -14.455 -5.982 9.652 1.00 86.19 156 LEU A N 1
ATOM 1184 C CA . LEU A 1 156 ? -14.780 -5.233 10.854 1.00 86.19 156 LEU A CA 1
ATOM 1185 C C . LEU A 1 156 ? -13.928 -3.959 10.969 1.00 86.19 156 LEU A C 1
ATOM 1187 O O . LEU A 1 156 ? -14.459 -2.881 11.221 1.00 86.19 156 LEU A O 1
ATOM 1191 N N . MET A 1 157 ? -12.622 -4.054 10.705 1.00 87.50 157 MET A N 1
ATOM 1192 C CA . MET A 1 157 ? -11.714 -2.903 10.681 1.00 87.50 157 MET A CA 1
ATOM 1193 C C . MET A 1 157 ? -12.147 -1.859 9.650 1.00 87.50 157 MET A C 1
ATOM 1195 O O . MET A 1 157 ? -12.208 -0.672 9.968 1.00 87.50 157 MET A O 1
ATOM 1199 N N . LEU A 1 158 ? -12.497 -2.288 8.433 1.00 86.94 158 LEU A N 1
ATOM 1200 C CA . LEU A 1 158 ? -12.937 -1.372 7.384 1.00 86.94 158 LEU A CA 1
ATOM 1201 C C . LEU A 1 158 ? -14.264 -0.687 7.742 1.00 86.94 158 LEU A C 1
ATOM 1203 O O . LEU A 1 158 ? -14.444 0.489 7.439 1.00 86.94 158 LEU A O 1
ATOM 1207 N N . ALA A 1 159 ? -15.164 -1.393 8.434 1.00 85.50 159 ALA A N 1
ATOM 1208 C CA . ALA A 1 159 ? -16.408 -0.822 8.942 1.00 85.50 159 ALA A CA 1
ATOM 1209 C C . ALA A 1 159 ? -16.177 0.195 10.076 1.00 85.50 159 ALA A C 1
ATOM 1211 O O . ALA A 1 159 ? -16.914 1.177 10.174 1.00 85.50 159 ALA A O 1
ATOM 1212 N N . PHE A 1 160 ? -15.147 0.006 10.909 1.00 89.12 160 PHE A N 1
ATOM 1213 C CA . PHE A 1 160 ? -14.779 0.975 11.947 1.00 89.12 160 PHE A CA 1
ATOM 1214 C C . PHE A 1 160 ? -13.993 2.175 11.425 1.00 89.12 160 PHE A C 1
ATOM 1216 O O . PHE A 1 160 ? -14.001 3.218 12.076 1.00 89.12 160 PHE A O 1
ATOM 1223 N N . LEU A 1 161 ? -13.359 2.074 10.255 1.00 90.06 161 LEU A N 1
ATOM 1224 C CA . LEU A 1 161 ? -12.476 3.115 9.730 1.00 90.06 161 LEU A CA 1
ATOM 1225 C C . LEU A 1 161 ? -13.135 4.510 9.638 1.00 90.06 161 LEU A C 1
ATOM 1227 O O . LEU A 1 161 ? -12.519 5.471 10.111 1.00 90.06 161 LEU A O 1
ATOM 1231 N N . PRO A 1 162 ? -14.377 4.672 9.126 1.00 89.38 162 PRO A N 1
ATOM 1232 C CA . PRO A 1 162 ? -15.031 5.980 9.088 1.00 89.38 162 PRO A CA 1
ATOM 1233 C C . PRO A 1 162 ? -15.293 6.553 10.485 1.00 89.38 162 PRO A C 1
ATOM 1235 O O . PRO A 1 162 ? -15.120 7.752 10.708 1.00 89.38 162 PRO A O 1
ATOM 1238 N N . TRP A 1 163 ? -15.681 5.697 11.436 1.00 93.31 163 TRP A N 1
ATOM 1239 C CA . TRP A 1 163 ? -15.925 6.105 12.818 1.00 93.31 163 TRP A CA 1
ATOM 1240 C C . TRP A 1 163 ? -14.625 6.537 13.504 1.00 93.31 163 TRP A C 1
ATOM 1242 O O . TRP A 1 163 ? -14.581 7.623 14.076 1.00 93.31 163 TRP A O 1
ATOM 1252 N N . THR A 1 164 ? -13.551 5.752 13.376 1.00 92.44 164 THR A N 1
ATOM 1253 C CA . THR A 1 164 ? -12.238 6.079 13.948 1.00 92.44 164 THR A CA 1
ATOM 1254 C C . THR A 1 164 ? -11.692 7.385 13.378 1.00 92.44 164 THR A C 1
ATOM 1256 O O . THR A 1 164 ? -11.126 8.179 14.119 1.00 92.44 164 THR A O 1
ATOM 1259 N N . MET A 1 165 ? -11.906 7.663 12.086 1.00 93.06 165 MET A N 1
ATOM 1260 C CA . MET A 1 165 ? -11.520 8.943 11.480 1.00 93.06 165 MET A CA 1
ATOM 1261 C C . MET A 1 165 ? -12.305 10.131 12.042 1.00 93.06 165 MET A C 1
ATOM 1263 O O . MET A 1 165 ? -11.729 11.194 12.264 1.00 93.06 165 MET A O 1
ATOM 1267 N N . ALA A 1 166 ? -13.609 9.976 12.283 1.00 93.88 166 ALA A N 1
ATOM 1268 C CA . ALA A 1 166 ? -14.402 11.023 12.925 1.00 93.88 166 ALA A CA 1
ATOM 1269 C C . ALA A 1 166 ? -13.947 11.258 14.373 1.00 93.88 166 ALA A C 1
ATOM 1271 O O . ALA A 1 166 ? -13.846 12.398 14.819 1.00 93.88 166 ALA A O 1
ATOM 1272 N N . GLU A 1 167 ? -13.634 10.182 15.088 1.00 93.56 167 GLU A N 1
ATOM 1273 C CA . GLU A 1 167 ? -13.181 10.242 16.472 1.00 93.56 167 GLU A CA 1
ATOM 1274 C C . GLU A 1 167 ? -11.790 10.862 16.608 1.00 93.56 167 GLU A C 1
ATOM 1276 O O . GLU A 1 167 ? -11.566 11.701 17.477 1.00 93.56 167 GLU A O 1
ATOM 1281 N N . LEU A 1 168 ? -10.889 10.529 15.684 1.00 94.44 168 LEU A N 1
ATOM 1282 C CA . LEU A 1 168 ? -9.571 11.137 15.558 1.00 94.44 168 LEU A CA 1
ATOM 1283 C C . LEU A 1 168 ? -9.666 12.658 15.373 1.00 94.44 168 LEU A C 1
ATOM 1285 O O . LEU A 1 168 ? -8.937 13.392 16.032 1.00 94.44 168 LEU A O 1
ATOM 1289 N N . LYS A 1 169 ? -10.589 13.141 14.530 1.00 93.81 169 LYS A N 1
ATOM 1290 C CA . LYS A 1 169 ? -10.808 14.585 14.327 1.00 93.81 169 LYS A CA 1
ATOM 1291 C C . LYS A 1 169 ? -11.308 15.283 15.590 1.00 93.81 169 LYS A C 1
ATOM 1293 O O . LYS A 1 169 ? -10.781 16.326 15.952 1.00 93.81 169 LYS A O 1
ATOM 1298 N N . ARG A 1 170 ? -12.267 14.682 16.302 1.00 92.44 170 ARG A N 1
ATOM 1299 C CA . ARG A 1 170 ? -12.750 15.224 17.586 1.00 92.44 170 ARG A CA 1
ATOM 1300 C C . ARG A 1 170 ? -11.648 15.257 18.642 1.00 92.44 170 ARG A C 1
ATOM 1302 O O . ARG A 1 170 ? -11.583 16.196 19.429 1.00 92.44 170 ARG A O 1
ATOM 1309 N N . ALA A 1 171 ? -10.799 14.230 18.676 1.00 91.38 171 ALA A N 1
ATOM 1310 C CA . ALA A 1 171 ? -9.660 14.176 19.582 1.00 91.38 171 ALA A CA 1
ATOM 1311 C C . ALA A 1 171 ? -8.610 15.249 19.243 1.00 91.38 171 ALA A C 1
ATOM 1313 O O . ALA A 1 171 ? -8.114 15.891 20.163 1.00 91.38 171 ALA A O 1
ATOM 1314 N N . ASP A 1 172 ? -8.321 15.487 17.957 1.00 92.38 172 ASP A N 1
ATOM 1315 C CA . ASP A 1 172 ? -7.442 16.578 17.498 1.00 92.38 172 ASP A CA 1
ATOM 1316 C C . ASP A 1 172 ? -7.994 17.951 17.905 1.00 92.38 172 ASP A C 1
ATOM 1318 O O . ASP A 1 172 ? -7.300 18.739 18.546 1.00 92.38 172 ASP A O 1
ATOM 1322 N N . GLU A 1 173 ? -9.275 18.212 17.640 1.00 91.94 173 GLU A N 1
ATOM 1323 C CA . GLU A 1 173 ? -9.938 19.456 18.046 1.00 91.94 173 GLU A CA 1
ATOM 1324 C C . GLU A 1 173 ? -9.886 19.660 19.569 1.00 91.94 173 GLU A C 1
ATOM 1326 O O . GLU A 1 173 ? -9.487 20.723 20.045 1.00 91.94 173 GLU A O 1
ATOM 1331 N N . ALA A 1 174 ? -10.202 18.628 20.357 1.00 91.69 174 ALA A N 1
ATOM 1332 C CA . ALA A 1 174 ? -10.129 18.694 21.815 1.00 91.69 174 ALA A CA 1
ATOM 1333 C C . ALA A 1 174 ? -8.693 18.892 22.330 1.00 91.69 174 ALA A C 1
ATOM 1335 O O . ALA A 1 174 ? -8.480 19.612 23.307 1.00 91.69 174 ALA A O 1
ATOM 1336 N N . ALA A 1 175 ? -7.700 18.274 21.686 1.00 90.25 175 ALA A N 1
ATOM 1337 C CA . ALA A 1 175 ? -6.295 18.459 22.022 1.00 90.25 175 ALA A CA 1
ATOM 1338 C C . ALA A 1 175 ? -5.854 19.906 21.743 1.00 90.25 175 ALA A C 1
ATOM 1340 O O . ALA A 1 175 ? -5.162 20.505 22.572 1.00 90.25 175 ALA A O 1
ATOM 1341 N N . ARG A 1 176 ? -6.287 20.502 20.627 1.00 89.88 176 ARG A N 1
ATOM 1342 C CA . ARG A 1 176 ? -6.005 21.908 20.290 1.00 89.88 176 ARG A CA 1
ATOM 1343 C C . ARG A 1 176 ? -6.663 22.883 21.261 1.00 89.88 176 ARG A C 1
ATOM 1345 O O . ARG A 1 176 ? -6.004 23.812 21.716 1.00 89.88 176 ARG A O 1
ATOM 1352 N N . LEU A 1 177 ? -7.914 22.634 21.659 1.00 91.38 177 LEU A N 1
ATOM 1353 C CA . LEU A 1 177 ? -8.619 23.446 22.666 1.00 91.38 177 LEU A CA 1
ATOM 1354 C C . LEU A 1 177 ? -7.935 23.424 24.040 1.00 91.38 177 LEU A C 1
ATOM 1356 O O . LEU A 1 177 ? -8.016 24.390 24.790 1.00 91.38 177 LEU A O 1
ATOM 1360 N N . ARG A 1 178 ? -7.221 22.342 24.366 1.00 86.69 178 ARG A N 1
ATOM 1361 C CA . ARG A 1 178 ? -6.405 22.222 25.586 1.00 86.69 178 ARG A CA 1
ATOM 1362 C C . ARG A 1 178 ? -5.021 22.871 25.459 1.00 86.69 178 ARG A C 1
ATOM 1364 O O . ARG A 1 178 ? -4.174 22.670 26.323 1.00 86.69 178 ARG A O 1
ATOM 1371 N N . GLY A 1 179 ? -4.774 23.615 24.381 1.00 85.12 179 GLY A N 1
ATOM 1372 C CA . GLY A 1 179 ? -3.522 24.331 24.147 1.00 85.12 179 GLY A CA 1
ATOM 1373 C C . GLY A 1 179 ? -2.389 23.464 23.598 1.00 85.12 179 GLY A C 1
ATOM 1374 O O . GLY A 1 179 ? -1.234 23.887 23.632 1.00 85.12 179 GLY A O 1
ATOM 1375 N N . SER A 1 180 ? -2.670 22.252 23.102 1.00 85.81 180 SER A N 1
ATOM 1376 C CA . SER A 1 180 ? -1.643 21.487 22.386 1.00 85.81 180 SER A CA 1
ATOM 1377 C C . SER A 1 180 ? -1.549 21.954 20.932 1.00 85.81 180 SER A C 1
ATOM 1379 O O . SER A 1 180 ? -2.531 21.927 20.193 1.00 85.81 180 SER A O 1
ATOM 1381 N N . ASP A 1 181 ? -0.355 22.381 20.528 1.00 86.06 181 ASP A N 1
ATOM 1382 C CA . ASP A 1 181 ? -0.072 22.832 19.168 1.00 86.06 181 ASP A CA 1
ATOM 1383 C C . ASP A 1 181 ? 0.801 21.788 18.443 1.00 86.06 181 ASP A C 1
ATOM 1385 O O . ASP A 1 181 ? 1.935 21.537 18.880 1.00 86.06 181 ASP A O 1
ATOM 1389 N N . PRO A 1 182 ? 0.311 21.166 17.352 1.00 85.25 182 PRO A N 1
ATOM 1390 C CA . PRO A 1 182 ? 1.096 20.219 16.567 1.00 85.25 182 PRO A CA 1
ATOM 1391 C C . PRO A 1 182 ? 2.344 20.847 15.932 1.00 85.25 182 PRO A C 1
ATOM 1393 O O . PRO A 1 182 ? 3.318 20.127 15.716 1.00 85.25 182 PRO A O 1
ATOM 1396 N N . ALA A 1 183 ? 2.347 22.156 15.654 1.00 87.50 183 ALA A N 1
ATOM 1397 C CA . ALA A 1 183 ? 3.481 22.837 15.030 1.00 87.50 183 ALA A CA 1
ATOM 1398 C C . ALA A 1 183 ? 4.631 23.077 16.019 1.00 87.50 183 ALA A C 1
ATOM 1400 O O . ALA A 1 183 ? 5.795 22.896 15.673 1.00 87.50 183 ALA A O 1
ATOM 1401 N N . GLN A 1 184 ? 4.313 23.441 17.265 1.00 86.75 184 GLN A N 1
ATOM 1402 C CA . GLN A 1 184 ? 5.325 23.728 18.287 1.00 86.75 184 GLN A CA 1
ATOM 1403 C C . GLN A 1 184 ? 5.763 22.485 19.068 1.00 86.75 184 GLN A C 1
ATOM 1405 O O . GLN A 1 184 ? 6.922 22.383 19.472 1.00 86.75 184 GLN A O 1
ATOM 1410 N N . ARG A 1 185 ? 4.845 21.548 19.353 1.00 87.31 185 ARG A N 1
ATOM 1411 C CA . ARG A 1 185 ? 5.108 20.387 20.225 1.00 87.31 185 ARG A CA 1
ATOM 1412 C C . ARG A 1 185 ? 4.439 19.107 19.700 1.00 87.31 185 ARG A C 1
ATOM 1414 O O . ARG A 1 185 ? 3.527 18.585 20.353 1.00 87.31 185 ARG A O 1
ATOM 1421 N N . PRO A 1 186 ? 4.935 18.529 18.589 1.00 88.25 186 PRO A N 1
ATOM 1422 C CA . PRO A 1 186 ? 4.292 17.398 17.917 1.00 88.25 186 PRO A CA 1
ATOM 1423 C C . PRO A 1 186 ? 4.173 16.158 18.811 1.00 88.25 186 PRO A C 1
ATOM 1425 O O . PRO A 1 186 ? 3.121 15.529 18.858 1.00 88.25 186 PRO A O 1
ATOM 1428 N N . LEU A 1 187 ? 5.207 15.838 19.596 1.00 89.06 187 LEU A N 1
ATOM 1429 C CA . LEU A 1 187 ? 5.198 14.675 20.494 1.00 89.06 187 LEU A CA 1
ATOM 1430 C C . LEU A 1 187 ? 4.147 14.795 21.607 1.00 89.06 187 LEU A C 1
ATOM 1432 O O . LEU A 1 187 ? 3.431 13.837 21.893 1.00 89.06 187 LEU A O 1
ATOM 1436 N N . LYS A 1 188 ? 4.024 15.980 22.221 1.00 87.19 188 LYS A N 1
ATOM 1437 C CA . LYS A 1 188 ? 3.043 16.207 23.296 1.00 87.19 188 LYS A CA 1
ATOM 1438 C C . LYS A 1 188 ? 1.617 16.207 22.753 1.00 87.19 188 LYS A C 1
ATOM 1440 O O . LYS A 1 188 ? 0.726 15.661 23.394 1.00 87.19 188 LYS A O 1
ATOM 1445 N N . HIS A 1 189 ? 1.417 16.783 21.571 1.00 90.31 189 HIS A N 1
ATOM 1446 C CA . HIS A 1 189 ? 0.132 16.767 20.883 1.00 90.31 189 HIS A CA 1
ATOM 1447 C C . HIS A 1 189 ? -0.293 15.336 20.508 1.00 90.31 189 HIS A C 1
ATOM 1449 O O . HIS A 1 189 ? -1.416 14.931 20.803 1.00 90.31 189 HIS A O 1
ATOM 1455 N N . LEU A 1 190 ? 0.626 14.527 19.966 1.00 90.56 190 LEU A N 1
ATOM 1456 C CA . LEU A 1 190 ? 0.370 13.115 19.671 1.00 90.56 190 LEU A CA 1
ATOM 1457 C C . LEU A 1 190 ? -0.012 12.320 20.922 1.00 90.56 190 LEU A C 1
ATOM 1459 O O . LEU A 1 190 ? -0.960 11.546 20.863 1.00 90.56 190 LEU A O 1
ATOM 1463 N N . ALA A 1 191 ? 0.677 12.523 22.049 1.00 88.75 191 ALA A N 1
ATOM 1464 C CA . ALA A 1 191 ? 0.329 11.869 23.311 1.00 88.75 191 ALA A CA 1
ATOM 1465 C C . ALA A 1 191 ? -1.059 12.298 23.827 1.00 88.75 191 ALA A C 1
ATOM 1467 O O . ALA A 1 191 ? -1.856 11.460 24.247 1.00 88.75 191 ALA A O 1
ATOM 1468 N N . ALA A 1 192 ? -1.374 13.595 23.753 1.00 87.94 192 ALA A N 1
ATOM 1469 C CA . ALA A 1 192 ? -2.667 14.136 24.173 1.00 87.94 192 ALA A CA 1
ATOM 1470 C C . ALA A 1 192 ? -3.842 13.608 23.331 1.00 87.94 192 ALA A C 1
ATOM 1472 O O . ALA A 1 192 ? -4.951 13.475 23.846 1.00 87.94 192 ALA A O 1
ATOM 1473 N N . LEU A 1 193 ? -3.597 13.292 22.057 1.00 93.00 193 LEU A N 1
ATOM 1474 C CA . LEU A 1 193 ? -4.576 12.724 21.135 1.00 93.00 193 LEU A CA 1
ATOM 1475 C C . LEU A 1 193 ? -4.665 11.193 21.237 1.00 93.00 193 LEU A C 1
ATOM 1477 O O . LEU A 1 193 ? -5.763 10.634 21.185 1.00 93.00 193 LEU A O 1
ATOM 1481 N N . SER A 1 194 ? -3.533 10.498 21.371 1.00 91.06 194 SER A N 1
ATOM 1482 C CA . SER A 1 194 ? -3.472 9.034 21.280 1.00 91.06 194 SER A CA 1
ATOM 1483 C C . SER A 1 194 ? -4.143 8.346 22.462 1.00 91.06 194 SER A C 1
ATOM 1485 O O . SER A 1 194 ? -4.882 7.386 22.258 1.00 91.06 194 SER A O 1
ATOM 1487 N N . VAL A 1 195 ? -3.951 8.861 23.680 1.00 90.88 195 VAL A N 1
ATOM 1488 C CA . VAL A 1 195 ? -4.540 8.303 24.905 1.00 90.88 195 VAL A CA 1
ATOM 1489 C C . VAL A 1 195 ? -6.074 8.260 24.838 1.00 90.88 195 VAL A C 1
ATOM 1491 O O . VAL A 1 195 ? -6.636 7.166 24.939 1.00 90.88 195 VAL A O 1
ATOM 1494 N N . PRO A 1 196 ? -6.795 9.382 24.626 1.00 91.38 196 PRO A N 1
ATOM 1495 C CA . PRO A 1 196 ? -8.255 9.345 24.561 1.00 91.38 196 PRO A CA 1
ATOM 1496 C C . PRO A 1 196 ? -8.768 8.536 23.365 1.00 91.38 196 PRO A C 1
ATOM 1498 O O . PRO A 1 196 ? -9.785 7.852 23.489 1.00 91.38 196 PRO A O 1
ATOM 1501 N N . LEU A 1 197 ? -8.067 8.562 22.227 1.00 93.75 197 LEU A N 1
ATOM 1502 C CA . LEU A 1 197 ? -8.439 7.768 21.058 1.00 93.75 197 LEU A CA 1
ATOM 1503 C C . LEU A 1 197 ? -8.310 6.261 21.329 1.00 93.75 197 LEU A C 1
ATOM 1505 O O . LEU A 1 197 ? -9.215 5.498 20.993 1.00 93.75 197 LEU A O 1
ATOM 1509 N N . ALA A 1 198 ? -7.226 5.823 21.972 1.00 92.56 198 ALA A N 1
ATOM 1510 C CA . ALA A 1 198 ? -7.009 4.425 22.337 1.00 92.56 198 ALA A CA 1
ATOM 1511 C C . ALA A 1 198 ? -8.090 3.924 23.307 1.00 92.56 198 ALA A C 1
ATOM 1513 O O . ALA A 1 198 ? -8.691 2.878 23.076 1.00 92.56 198 ALA A O 1
ATOM 1514 N N . VAL A 1 199 ? -8.414 4.706 24.342 1.00 94.06 199 VAL A N 1
ATOM 1515 C CA . VAL A 1 199 ? -9.469 4.348 25.305 1.00 94.06 199 VAL A CA 1
ATOM 1516 C C . VAL A 1 199 ? -10.827 4.212 24.608 1.00 94.06 199 VAL A C 1
ATOM 1518 O O . VAL A 1 199 ? -11.505 3.196 24.766 1.00 94.06 199 VAL A O 1
ATOM 1521 N N . ARG A 1 200 ? -11.210 5.187 23.771 1.00 92.81 200 ARG A N 1
ATOM 1522 C CA . ARG A 1 200 ? -12.500 5.159 23.058 1.00 92.81 200 ARG A CA 1
ATOM 1523 C C . ARG A 1 200 ? -12.583 4.034 22.028 1.00 92.81 200 ARG A C 1
ATOM 1525 O O . ARG A 1 200 ? -13.637 3.419 21.874 1.00 92.81 200 ARG A O 1
ATOM 1532 N N . THR A 1 201 ? -11.493 3.748 21.318 1.00 92.38 201 THR A N 1
ATOM 1533 C CA . THR A 1 201 ? -11.447 2.651 20.336 1.00 92.38 201 THR A CA 1
ATOM 1534 C C . THR A 1 201 ? -11.518 1.282 21.014 1.00 92.38 201 THR A C 1
ATOM 1536 O O . THR A 1 201 ? -12.254 0.423 20.532 1.00 92.38 201 THR A O 1
ATOM 1539 N N . LEU A 1 202 ? -10.852 1.093 22.159 1.00 92.25 202 LEU A N 1
ATOM 1540 C CA . LEU A 1 202 ? -10.947 -0.129 22.965 1.00 92.25 202 LEU A CA 1
ATOM 1541 C C . LEU A 1 202 ? -12.359 -0.348 23.507 1.00 92.25 202 LEU A C 1
ATOM 1543 O O . LEU A 1 202 ? -12.903 -1.445 23.392 1.00 92.25 202 LEU A O 1
ATOM 1547 N N . GLU A 1 203 ? -12.988 0.696 24.044 1.00 92.25 203 GLU A N 1
ATOM 1548 C CA . GLU A 1 203 ? -14.361 0.604 24.535 1.00 92.25 203 GLU A CA 1
ATOM 1549 C C . GLU A 1 203 ? -15.344 0.281 23.400 1.00 92.25 203 GLU A C 1
ATOM 1551 O O . GLU A 1 203 ? -16.222 -0.574 23.542 1.00 92.25 203 GLU A O 1
ATOM 1556 N N . LYS A 1 204 ? -15.157 0.900 22.227 1.00 90.88 204 LYS A N 1
ATOM 1557 C CA . LYS A 1 204 ? -15.944 0.590 21.030 1.00 90.88 204 LYS A CA 1
ATOM 1558 C C . LYS A 1 204 ? -15.745 -0.856 20.579 1.00 90.88 204 LYS A C 1
ATOM 1560 O O . LYS A 1 204 ? -16.732 -1.515 20.243 1.00 90.88 204 LYS A O 1
ATOM 1565 N N . ALA A 1 205 ? -14.509 -1.351 20.582 1.00 89.75 205 ALA A N 1
ATOM 1566 C CA . ALA A 1 205 ? -14.191 -2.730 20.231 1.00 89.75 205 ALA A CA 1
ATOM 1567 C C . ALA A 1 205 ? -14.839 -3.716 21.210 1.00 89.75 205 ALA A C 1
ATOM 1569 O O . ALA A 1 205 ? -15.500 -4.650 20.763 1.00 89.75 205 ALA A O 1
ATOM 1570 N N . ARG A 1 206 ? -14.747 -3.457 22.522 1.00 89.88 206 ARG A N 1
ATOM 1571 C CA . ARG A 1 206 ? -15.384 -4.266 23.569 1.00 89.88 206 ARG A CA 1
ATOM 1572 C C . ARG A 1 206 ? -16.895 -4.364 23.368 1.00 89.88 206 ARG A C 1
ATOM 1574 O O . ARG A 1 206 ? -17.413 -5.467 23.241 1.00 89.88 206 ARG A O 1
ATOM 1581 N N . ARG A 1 207 ? -17.593 -3.229 23.250 1.00 89.44 207 ARG A N 1
ATOM 1582 C CA . ARG A 1 207 ? -19.053 -3.212 23.026 1.00 89.44 207 ARG A CA 1
ATOM 1583 C C . ARG A 1 207 ? -19.448 -3.933 21.737 1.00 89.44 207 ARG A C 1
ATOM 1585 O O . ARG A 1 207 ? -20.500 -4.555 21.662 1.00 89.44 207 ARG A O 1
ATOM 1592 N N . SER A 1 208 ? -18.609 -3.842 20.708 1.00 86.88 208 SER A N 1
ATOM 1593 C CA . SER A 1 208 ? -18.860 -4.515 19.432 1.00 86.88 208 SER A CA 1
ATOM 1594 C C . SER A 1 208 ? -18.634 -6.022 19.528 1.00 86.88 208 SER A C 1
ATOM 1596 O O . SER A 1 208 ? -19.391 -6.777 18.933 1.00 86.88 208 SER A O 1
ATOM 1598 N N . ALA A 1 209 ? -17.638 -6.465 20.295 1.00 86.69 209 ALA A N 1
ATOM 1599 C CA . ALA A 1 209 ? -17.417 -7.876 20.588 1.00 86.69 209 ALA A CA 1
ATOM 1600 C C . ALA A 1 209 ? -18.562 -8.466 21.427 1.00 86.69 209 ALA A C 1
ATOM 1602 O O . ALA A 1 209 ? -19.051 -9.536 21.086 1.00 86.69 209 ALA A O 1
ATOM 1603 N N . GLU A 1 210 ? -19.038 -7.744 22.448 1.00 87.19 210 GLU A N 1
ATOM 1604 C CA . GLU A 1 210 ? -20.212 -8.123 23.253 1.00 87.19 210 GLU A CA 1
ATOM 1605 C C . GLU A 1 210 ? -21.480 -8.216 22.385 1.00 87.19 210 GLU A C 1
ATOM 1607 O O . GLU A 1 210 ? -22.215 -9.195 22.443 1.00 87.19 210 GLU A O 1
ATOM 1612 N N . ALA A 1 211 ? -21.717 -7.241 21.502 1.00 87.19 211 ALA A N 1
ATOM 1613 C CA . ALA A 1 211 ? -22.847 -7.297 20.575 1.00 87.19 211 ALA A CA 1
ATOM 1614 C C . ALA A 1 211 ? -22.741 -8.468 19.578 1.00 87.19 211 ALA A C 1
ATOM 1616 O O . ALA A 1 211 ? -23.755 -9.053 19.194 1.00 87.19 211 ALA A O 1
ATOM 1617 N N . LEU A 1 212 ? -21.524 -8.809 19.143 1.00 84.06 212 LEU A N 1
ATOM 1618 C CA . LEU A 1 212 ? -21.281 -9.930 18.237 1.00 84.06 212 LEU A CA 1
ATOM 1619 C C . LEU A 1 212 ? -21.414 -11.286 18.933 1.00 84.06 212 LEU A C 1
ATOM 1621 O O . LEU A 1 212 ? -21.955 -12.195 18.317 1.00 84.06 212 LEU A O 1
ATOM 1625 N N . SER A 1 213 ? -20.979 -11.438 20.185 1.00 82.25 213 SER A N 1
ATOM 1626 C CA . SER A 1 213 ? -21.109 -12.706 20.918 1.00 82.25 213 SER A CA 1
ATOM 1627 C C . SER A 1 213 ? -22.565 -13.054 21.228 1.00 82.25 213 SER A C 1
ATOM 1629 O O . SER A 1 213 ? -22.929 -14.226 21.201 1.00 82.25 213 SER A O 1
ATOM 1631 N N . LEU A 1 214 ? -23.414 -12.044 21.444 1.00 85.38 214 LEU A N 1
ATOM 1632 C CA . LEU A 1 214 ? -24.861 -12.224 21.603 1.00 85.38 214 LEU A CA 1
ATOM 1633 C C . LEU A 1 214 ? -25.555 -12.655 20.302 1.00 85.38 214 LEU A C 1
ATOM 1635 O O . LEU A 1 214 ? -26.602 -13.295 20.344 1.00 85.38 214 LEU A O 1
ATOM 1639 N N . ARG A 1 215 ? -24.995 -12.282 19.146 1.00 78.38 215 ARG A N 1
ATOM 1640 C CA . ARG A 1 215 ? -25.578 -12.556 17.825 1.00 78.38 215 ARG A CA 1
ATOM 1641 C C . ARG A 1 215 ? -25.018 -13.813 17.159 1.00 78.38 215 ARG A C 1
ATOM 1643 O O . ARG A 1 215 ? -25.727 -14.442 16.381 1.00 78.38 215 ARG A O 1
ATOM 1650 N N . ASP A 1 216 ? -23.755 -14.138 17.406 1.00 68.12 216 ASP A N 1
ATOM 1651 C CA . ASP A 1 216 ? -22.998 -15.152 16.674 1.00 68.12 216 ASP A CA 1
ATOM 1652 C C . ASP A 1 216 ? -22.243 -16.044 17.677 1.00 68.12 216 ASP A C 1
ATOM 1654 O O . ASP A 1 216 ? -21.129 -15.744 18.115 1.00 68.12 216 ASP A O 1
ATOM 1658 N N . THR A 1 217 ? -22.867 -17.159 18.071 1.00 57.84 217 THR A N 1
ATOM 1659 C CA . THR A 1 217 ? -22.341 -18.108 19.075 1.00 57.84 217 THR A CA 1
ATOM 1660 C C . THR A 1 217 ? -21.087 -18.864 18.605 1.00 57.84 217 THR A C 1
ATOM 1662 O O . THR A 1 217 ? -20.408 -19.505 19.404 1.00 57.84 217 THR A O 1
ATOM 1665 N N . GLY A 1 218 ? -20.727 -18.766 17.319 1.00 55.28 218 GLY A N 1
ATOM 1666 C CA . GLY A 1 218 ? -19.598 -19.470 16.700 1.00 55.28 218 GLY A CA 1
ATOM 1667 C C . GLY A 1 218 ? -18.217 -18.807 16.832 1.00 55.28 218 GLY A C 1
ATOM 1668 O O . GLY A 1 218 ? -17.245 -19.326 16.280 1.00 55.28 218 GLY A O 1
ATOM 1669 N N . MET A 1 219 ? -18.076 -17.665 17.523 1.00 52.84 219 MET A N 1
ATOM 1670 C CA . MET A 1 219 ? -16.762 -17.017 17.725 1.00 52.84 219 MET A CA 1
ATOM 1671 C C . MET A 1 219 ? -15.864 -17.708 18.763 1.00 52.84 219 MET A C 1
ATOM 1673 O O . MET A 1 219 ? -14.670 -17.417 18.795 1.00 52.84 219 MET A O 1
ATOM 1677 N N . ALA A 1 220 ? -16.392 -18.664 19.532 1.00 48.00 220 ALA A N 1
ATOM 1678 C CA . ALA A 1 220 ? -15.653 -19.429 20.545 1.00 48.00 220 ALA A CA 1
ATOM 1679 C C . ALA A 1 220 ? -14.587 -20.398 19.976 1.00 48.00 220 ALA A C 1
ATOM 1681 O O . ALA A 1 220 ? -13.985 -21.161 20.715 1.00 48.00 220 ALA A O 1
ATOM 1682 N N . ALA A 1 221 ? -14.346 -20.401 18.661 1.00 46.72 221 ALA A N 1
ATOM 1683 C CA . ALA A 1 221 ? -13.360 -21.269 18.012 1.00 46.72 221 ALA A CA 1
ATOM 1684 C C . ALA A 1 221 ? -12.365 -20.480 17.139 1.00 46.72 221 ALA A C 1
ATOM 1686 O O . ALA A 1 221 ? -12.036 -20.883 16.018 1.00 46.72 221 ALA A O 1
ATOM 1687 N N . ALA A 1 222 ? -11.911 -19.313 17.606 1.00 51.25 222 ALA A N 1
ATOM 1688 C CA . ALA A 1 222 ? -10.854 -18.558 16.935 1.00 51.25 222 ALA A CA 1
ATOM 1689 C C . ALA A 1 222 ? -9.453 -18.990 17.435 1.00 51.25 222 ALA A C 1
ATOM 1691 O O . ALA A 1 222 ? -9.242 -19.091 18.639 1.00 51.25 222 ALA A O 1
ATOM 1692 N N . PRO A 1 223 ? -8.439 -19.131 16.554 1.00 52.22 223 PRO A N 1
ATOM 1693 C CA . PRO A 1 223 ? -7.063 -19.488 16.942 1.00 52.22 223 PRO A CA 1
ATOM 1694 C C . PRO A 1 223 ? -6.371 -18.465 17.864 1.00 52.22 223 PRO A C 1
ATOM 1696 O O . PRO A 1 223 ? -5.304 -18.743 18.407 1.00 52.22 223 PRO A O 1
ATOM 1699 N N . PHE A 1 224 ? -6.949 -17.270 18.022 1.00 51.34 224 PHE A N 1
ATOM 1700 C CA . PHE A 1 224 ? -6.419 -16.201 18.868 1.00 51.34 224 PHE A CA 1
ATOM 1701 C C . PHE A 1 224 ? -6.607 -16.461 20.364 1.00 51.34 224 PHE A C 1
ATOM 1703 O O . PHE A 1 224 ? -5.872 -15.875 21.151 1.00 51.34 224 PHE A O 1
ATOM 1710 N N . GLU A 1 225 ? -7.516 -17.354 20.764 1.00 53.28 225 GLU A N 1
ATOM 1711 C CA . GLU A 1 225 ? -7.635 -17.781 22.163 1.00 53.28 225 GLU A CA 1
ATOM 1712 C C . GLU A 1 225 ? -6.368 -18.514 22.620 1.00 53.28 225 GLU A C 1
ATOM 1714 O O . GLU A 1 225 ? -5.848 -18.228 23.696 1.00 53.28 225 GLU A O 1
ATOM 1719 N N . ASN A 1 226 ? -5.773 -19.334 21.745 1.00 55.91 226 ASN A N 1
ATOM 1720 C CA . ASN A 1 226 ? -4.498 -20.012 22.000 1.00 55.91 226 ASN A CA 1
ATOM 1721 C C . ASN A 1 226 ? -3.316 -19.028 22.046 1.00 55.91 226 ASN A C 1
ATOM 1723 O O . ASN A 1 226 ? -2.390 -19.193 22.835 1.00 55.91 226 ASN A O 1
ATOM 1727 N N . ALA A 1 227 ? -3.344 -17.974 21.224 1.00 52.94 227 ALA A N 1
ATOM 1728 C CA . ALA A 1 227 ? -2.311 -16.937 21.245 1.00 52.94 227 ALA A CA 1
ATOM 1729 C C . ALA A 1 227 ? -2.426 -16.041 22.492 1.00 52.94 227 ALA A C 1
ATOM 1731 O O . ALA A 1 227 ? -1.421 -15.724 23.121 1.00 52.94 227 ALA A O 1
ATOM 1732 N N . ALA A 1 228 ? -3.645 -15.670 22.887 1.00 54.75 228 ALA A N 1
ATOM 1733 C CA . ALA A 1 228 ? -3.899 -14.877 24.086 1.00 54.75 228 ALA A CA 1
ATOM 1734 C C . ALA A 1 228 ? -3.565 -15.656 25.367 1.00 54.75 228 ALA A C 1
ATOM 1736 O O . ALA A 1 228 ? -2.927 -15.103 26.260 1.00 54.75 228 ALA A O 1
ATOM 1737 N N . THR A 1 229 ? -3.912 -16.944 25.435 1.00 62.09 229 THR A N 1
ATOM 1738 C CA . THR A 1 229 ? -3.522 -17.825 26.550 1.00 62.09 229 THR A CA 1
ATOM 1739 C C . THR A 1 229 ? -2.016 -18.079 26.577 1.00 62.09 229 THR A C 1
ATOM 1741 O O . THR A 1 229 ? -1.424 -18.033 27.651 1.00 62.09 229 THR A O 1
ATOM 1744 N N . SER A 1 230 ? -1.356 -18.231 25.423 1.00 60.84 230 SER A N 1
ATOM 1745 C CA . SER A 1 230 ? 0.111 -18.312 25.338 1.00 60.84 230 SER A CA 1
ATOM 1746 C C . SER A 1 230 ? 0.806 -17.036 25.824 1.00 60.84 230 SER A C 1
ATOM 1748 O O . SER A 1 230 ? 1.823 -17.124 26.512 1.00 60.84 230 SER A O 1
ATOM 1750 N N . ILE A 1 231 ? 0.286 -15.855 25.481 1.00 66.50 231 ILE A N 1
ATOM 1751 C CA . ILE A 1 231 ? 0.850 -14.571 25.921 1.00 66.50 231 ILE A CA 1
ATOM 1752 C C . ILE A 1 231 ? 0.599 -14.374 27.419 1.00 66.50 231 ILE A C 1
ATOM 1754 O O . ILE A 1 231 ? 1.527 -14.027 28.144 1.00 66.50 231 ILE A O 1
ATOM 1758 N N . ALA A 1 232 ? -0.611 -14.660 27.905 1.00 66.31 232 ALA A N 1
ATOM 1759 C CA . ALA A 1 232 ? -0.939 -14.589 29.328 1.00 66.31 232 ALA A CA 1
ATOM 1760 C C . ALA A 1 232 ? -0.069 -15.540 30.166 1.00 66.31 232 ALA A C 1
ATOM 1762 O O . ALA A 1 232 ? 0.460 -15.134 31.199 1.00 66.31 232 ALA A O 1
ATOM 1763 N N . ALA A 1 233 ? 0.162 -16.767 29.688 1.00 70.06 233 ALA A N 1
ATOM 1764 C CA . ALA A 1 233 ? 1.051 -17.729 30.335 1.00 70.06 233 ALA A CA 1
ATOM 1765 C C . ALA A 1 233 ? 2.517 -17.263 30.339 1.00 70.06 233 ALA A C 1
ATOM 1767 O O . ALA A 1 233 ? 3.220 -17.436 31.334 1.00 70.06 233 ALA A O 1
ATOM 1768 N N . SER A 1 234 ? 2.984 -16.632 29.256 1.00 68.81 234 SER A N 1
ATOM 1769 C CA . SER A 1 234 ? 4.342 -16.080 29.192 1.00 68.81 234 SER A CA 1
ATOM 1770 C C . SER A 1 234 ? 4.528 -14.875 30.121 1.00 68.81 234 SER A C 1
ATOM 1772 O O . SER A 1 234 ? 5.597 -14.722 30.709 1.00 68.81 234 SER A O 1
ATOM 1774 N N . VAL A 1 235 ? 3.500 -14.037 30.278 1.00 77.50 235 VAL A N 1
ATOM 1775 C CA . VAL A 1 235 ? 3.509 -12.888 31.197 1.00 77.50 235 VAL A CA 1
ATOM 1776 C C . VAL A 1 235 ? 3.462 -13.347 32.656 1.00 77.50 235 VAL A C 1
ATOM 1778 O O . VAL A 1 235 ? 4.203 -12.814 33.476 1.00 77.50 235 VAL A O 1
ATOM 1781 N N . ASP A 1 236 ? 2.659 -14.362 32.987 1.00 76.81 236 ASP A N 1
ATOM 1782 C CA . ASP A 1 236 ? 2.601 -14.905 34.351 1.00 76.81 236 ASP A CA 1
ATOM 1783 C C . ASP A 1 236 ? 3.914 -15.603 34.744 1.00 76.81 236 ASP A C 1
ATOM 1785 O O . ASP A 1 236 ? 4.391 -15.462 35.869 1.00 76.81 236 ASP A O 1
ATOM 1789 N N . LYS A 1 237 ? 4.571 -16.275 33.789 1.00 74.81 237 LYS A N 1
ATOM 1790 C CA . LYS A 1 237 ? 5.905 -16.860 33.989 1.00 74.81 237 LYS A CA 1
ATOM 1791 C C . LYS A 1 237 ? 6.976 -15.797 34.261 1.00 74.81 237 LYS A C 1
ATOM 1793 O O . LYS A 1 237 ? 7.817 -16.010 35.127 1.00 74.81 237 LYS A O 1
ATOM 1798 N N . ALA A 1 238 ? 6.918 -14.655 33.574 1.00 70.69 238 ALA A N 1
ATOM 1799 C CA . ALA A 1 238 ? 7.835 -13.534 33.789 1.00 70.69 238 ALA A CA 1
ATOM 1800 C C . ALA A 1 238 ? 7.597 -12.789 35.116 1.00 70.69 238 ALA A C 1
ATOM 1802 O O . ALA A 1 238 ? 8.468 -12.056 35.562 1.00 70.69 238 ALA A O 1
ATOM 1803 N N . ARG A 1 239 ? 6.427 -12.962 35.746 1.00 69.69 239 ARG A N 1
ATOM 1804 C CA . ARG A 1 239 ? 6.076 -12.333 37.029 1.00 69.69 239 ARG A CA 1
ATOM 1805 C C . ARG A 1 239 ? 6.466 -13.170 38.253 1.00 69.69 239 ARG A C 1
ATOM 1807 O O . ARG A 1 239 ? 6.411 -12.665 39.369 1.00 69.69 239 ARG A O 1
ATOM 1814 N N . ARG A 1 240 ? 6.787 -14.452 38.049 1.00 71.69 240 ARG A N 1
ATOM 1815 C CA . ARG A 1 240 ? 7.213 -15.402 39.096 1.00 71.69 240 ARG A CA 1
ATOM 1816 C C . ARG A 1 240 ? 8.737 -15.564 39.185 1.00 71.69 240 ARG A C 1
ATOM 1818 O O . ARG A 1 240 ? 9.195 -16.344 40.016 1.00 71.69 240 ARG A O 1
ATOM 1825 N N . GLN A 1 241 ? 9.485 -14.883 38.319 1.00 61.41 241 GLN A N 1
ATOM 1826 C CA . GLN A 1 241 ? 10.940 -14.726 38.391 1.00 61.41 241 GLN A CA 1
ATOM 1827 C C . GLN A 1 241 ? 11.261 -13.337 38.933 1.00 61.41 241 GLN A C 1
ATOM 1829 O O . GLN A 1 241 ? 12.267 -13.234 39.663 1.00 61.41 241 GLN A O 1
#

Radius of gyration: 25.87 Å; chains: 1; bounding box: 79×54×65 Å

Foldseek 3Di:
DDDDDDDDDPPPPPPPQPDDAFPVLVVVLVVLLVCLVPPDLVCLVVSLCVLVVLCVVRVNPVVVVCVVCVVVLVVLLVLLVVQQPVVCVVVPPDPPPRVVSSVVSVSSSSSSVSNVSSVVSSVVNYDLVSVLVNQLVVCVVVDDQVSVVVSVVSVVCVVCVVVLVVLLVVLLVVLVVVVDDCVPCVPVSCVSSVVVSVVVVVVVVVVVVVVCCVVPVPPPDHCVVVVVVVVVVVVVVVVVD